Protein AF-A0A519S9L7-F1 (afdb_monomer)

Solvent-accessible surface area (backbone atoms only — not comparable to full-atom values): 10226 Å² total; per-residue (Å²): 130,81,50,72,70,43,52,50,37,50,50,49,29,56,53,46,70,44,68,79,56,62,78,41,88,63,40,58,58,51,52,50,51,54,37,59,76,38,66,80,49,86,50,64,72,46,31,40,31,34,38,41,27,48,20,29,47,26,59,33,42,73,52,47,61,70,48,55,70,69,57,50,52,48,54,52,44,53,16,44,55,26,41,70,41,94,45,69,67,35,17,55,24,9,48,46,16,41,52,26,40,64,72,30,37,51,71,66,60,54,50,51,56,56,70,43,92,43,81,65,38,52,53,42,54,53,42,51,48,49,69,66,45,54,62,65,79,75,49,99,62,89,75,85,68,67,78,66,62,63,52,56,50,48,46,50,53,41,51,60,71,35,91,64,84,79,98,67,67,70,73,71,53,60,61,64,59,62,73,71,78,113

pLDDT: mean 73.27, std 23.97, range [27.45, 98.31]

Nearest PDB structures (foldseek):
  8whi-assembly1_A  TM=5.387E-01  e=1.612E-02  Homo sapiens
  8whj-assembly1_A  TM=5.484E-01  e=4.459E-02  Homo sapiens
  3woz-assembly4_D  TM=5.372E-01  e=2.101E-01  Mus musculus
  6nmj-assembly1_A  TM=3.855E-01  e=2.430E-01  Rattus norvegicus
  2w3c-assembly1_A  TM=5.330E-01  e=1.390E+00  Homo sapiens

Structure (mmCIF, N/CA/C/O backbone):
data_AF-A0A519S9L7-F1
#
_entry.id   AF-A0A519S9L7-F1
#
loop_
_atom_site.group_PDB
_atom_site.id
_atom_site.type_symbol
_atom_site.label_atom_id
_atom_site.label_alt_id
_atom_site.label_comp_id
_atom_site.label_asym_id
_atom_site.label_entity_id
_atom_site.label_seq_id
_atom_site.pdbx_PDB_ins_code
_atom_site.Cartn_x
_atom_site.Cartn_y
_atom_site.Cartn_z
_atom_site.occupancy
_atom_site.B_iso_or_equiv
_atom_site.auth_seq_id
_atom_site.auth_comp_id
_atom_site.auth_asym_id
_atom_site.auth_atom_id
_atom_site.pdbx_PDB_model_num
ATOM 1 N N . MET A 1 1 ? 26.455 -3.292 -2.247 1.00 51.91 1 MET A N 1
ATOM 2 C CA . MET A 1 1 ? 25.601 -3.388 -3.454 1.00 51.91 1 MET A CA 1
ATOM 3 C C . MET A 1 1 ? 24.195 -3.826 -3.056 1.00 51.91 1 MET A C 1
ATOM 5 O O . MET A 1 1 ? 24.090 -4.603 -2.113 1.00 51.91 1 MET A O 1
ATOM 9 N N . PRO A 1 2 ? 23.125 -3.319 -3.696 1.00 67.88 2 PRO A N 1
ATOM 10 C CA . PRO A 1 2 ? 21.775 -3.832 -3.468 1.00 67.88 2 PRO A CA 1
ATOM 11 C C . PRO A 1 2 ? 21.694 -5.302 -3.891 1.00 67.88 2 PRO A C 1
ATOM 13 O O . PRO A 1 2 ? 22.279 -5.690 -4.901 1.00 67.88 2 PRO A O 1
ATOM 16 N N . THR A 1 3 ? 20.980 -6.120 -3.116 1.00 90.38 3 THR A N 1
ATOM 17 C CA . THR A 1 3 ? 20.720 -7.512 -3.504 1.00 90.38 3 THR A CA 1
ATOM 18 C C . THR A 1 3 ? 19.848 -7.552 -4.758 1.00 90.38 3 THR A C 1
ATOM 20 O O . THR A 1 3 ? 19.105 -6.606 -5.032 1.00 90.38 3 THR A O 1
ATOM 23 N N . PHE A 1 4 ? 19.884 -8.662 -5.496 1.00 93.25 4 PHE A N 1
ATOM 24 C CA . PHE A 1 4 ? 19.016 -8.872 -6.658 1.00 93.25 4 PHE A CA 1
ATOM 25 C C . PHE A 1 4 ? 17.540 -8.587 -6.331 1.00 93.25 4 PHE A C 1
ATOM 27 O O . PHE A 1 4 ? 16.901 -7.770 -6.990 1.00 93.25 4 PHE A O 1
ATOM 34 N N . LYS A 1 5 ? 17.048 -9.137 -5.212 1.00 93.75 5 LYS A N 1
ATOM 35 C CA . LYS A 1 5 ? 15.703 -8.888 -4.669 1.00 93.75 5 LYS A CA 1
ATOM 36 C C . LYS A 1 5 ? 15.394 -7.399 -4.478 1.00 93.75 5 LYS A C 1
ATOM 38 O O . LYS A 1 5 ? 14.334 -6.918 -4.865 1.00 93.75 5 LYS A O 1
ATOM 43 N N . GLN A 1 6 ? 16.327 -6.643 -3.905 1.00 95.62 6 GLN A N 1
ATOM 44 C CA . GLN A 1 6 ? 16.156 -5.205 -3.712 1.00 95.62 6 GLN A CA 1
ATOM 45 C C . GLN A 1 6 ? 16.127 -4.438 -5.038 1.00 95.62 6 GLN A C 1
ATOM 47 O O . GLN A 1 6 ? 15.359 -3.490 -5.180 1.00 95.62 6 GLN A O 1
ATOM 52 N N . SER A 1 7 ? 16.952 -4.823 -6.008 1.00 96.25 7 SER A N 1
ATOM 53 C CA . SER A 1 7 ? 16.927 -4.219 -7.342 1.00 96.25 7 SER A CA 1
ATOM 54 C C . SER A 1 7 ? 15.606 -4.500 -8.062 1.00 96.25 7 SER A C 1
ATOM 56 O O . SER A 1 7 ? 15.050 -3.582 -8.660 1.00 96.25 7 SER A O 1
ATOM 58 N N . LEU A 1 8 ? 15.056 -5.712 -7.922 1.00 96.38 8 LEU A N 1
ATOM 59 C CA . LEU A 1 8 ? 13.747 -6.073 -8.472 1.00 96.38 8 LEU A CA 1
ATOM 60 C C . LEU A 1 8 ? 12.608 -5.260 -7.856 1.00 96.38 8 LEU A C 1
ATOM 62 O O . LEU A 1 8 ? 11.832 -4.675 -8.599 1.00 96.38 8 LEU A O 1
ATOM 66 N N . LEU A 1 9 ? 12.540 -5.128 -6.526 1.00 97.44 9 LEU A N 1
ATOM 67 C CA . LEU A 1 9 ? 11.515 -4.290 -5.884 1.00 97.44 9 LEU A CA 1
ATOM 68 C C . LEU A 1 9 ? 11.626 -2.819 -6.307 1.00 97.44 9 LEU A C 1
ATOM 70 O O . LEU A 1 9 ? 10.622 -2.137 -6.493 1.00 97.44 9 LEU A O 1
ATOM 74 N N . ARG A 1 10 ? 12.851 -2.317 -6.508 1.00 96.06 10 ARG A N 1
ATOM 75 C CA . ARG A 1 10 ? 13.054 -0.960 -7.032 1.00 96.06 10 ARG A CA 1
ATOM 76 C C . ARG A 1 10 ? 12.568 -0.827 -8.476 1.00 96.06 10 ARG A C 1
ATOM 78 O O . ARG A 1 10 ? 12.015 0.210 -8.824 1.00 96.06 10 ARG A O 1
ATOM 85 N N . LEU A 1 11 ? 12.809 -1.825 -9.321 1.00 96.56 11 LEU A N 1
ATOM 86 C CA . LEU A 1 11 ? 12.284 -1.831 -10.684 1.00 96.56 11 LEU A CA 1
ATOM 87 C C . LEU A 1 11 ? 10.754 -1.886 -10.660 1.00 96.56 11 LEU A C 1
ATOM 89 O O . LEU A 1 11 ? 10.115 -1.059 -11.298 1.00 96.56 11 LEU A O 1
ATOM 93 N N . LEU A 1 12 ? 10.182 -2.775 -9.851 1.00 96.25 12 LEU A N 1
ATOM 94 C CA . LEU A 1 12 ? 8.742 -2.945 -9.704 1.00 96.25 12 LEU A CA 1
ATOM 95 C C . LEU A 1 12 ? 8.049 -1.651 -9.283 1.00 96.25 12 LEU A C 1
ATOM 97 O O . LEU A 1 12 ? 7.069 -1.252 -9.899 1.00 96.25 12 LEU A O 1
ATOM 101 N N . GLY A 1 13 ? 8.600 -0.943 -8.295 1.00 94.56 13 GLY A N 1
ATOM 102 C CA . GLY A 1 13 ? 8.025 0.324 -7.854 1.00 94.56 13 GLY A CA 1
ATOM 103 C C . GLY A 1 13 ? 8.044 1.386 -8.955 1.00 94.56 13 GLY A C 1
ATOM 104 O O . GLY A 1 13 ? 7.111 2.174 -9.037 1.00 94.56 13 GLY A O 1
ATOM 105 N N . LYS A 1 14 ? 9.039 1.375 -9.856 1.00 95.19 14 LYS A N 1
ATOM 106 C CA . LYS A 1 14 ? 9.008 2.221 -11.062 1.00 95.19 14 LYS A CA 1
ATOM 107 C C . LYS A 1 14 ? 7.943 1.758 -12.050 1.00 95.19 14 LYS A C 1
ATOM 109 O O . LYS A 1 14 ? 7.248 2.593 -12.601 1.00 95.19 14 LYS A O 1
ATOM 114 N N . ILE A 1 15 ? 7.804 0.453 -12.275 1.00 94.38 15 ILE A N 1
ATOM 115 C CA . ILE A 1 15 ? 6.772 -0.096 -13.169 1.00 94.38 15 ILE A CA 1
ATOM 116 C C . ILE A 1 15 ? 5.373 0.328 -12.689 1.00 94.38 15 ILE A C 1
ATOM 118 O O . ILE A 1 15 ? 4.556 0.748 -13.499 1.00 94.38 15 ILE A O 1
ATOM 122 N N . CYS A 1 16 ? 5.134 0.347 -11.374 1.00 91.81 16 CYS A N 1
ATOM 123 C CA . CYS A 1 16 ? 3.853 0.751 -10.784 1.00 91.81 16 CYS A CA 1
ATOM 124 C C . CYS A 1 16 ? 3.434 2.199 -11.098 1.00 91.81 16 CYS A C 1
ATOM 126 O O . CYS A 1 16 ? 2.258 2.516 -10.945 1.00 91.81 16 CYS A O 1
ATOM 128 N N . THR A 1 17 ? 4.347 3.080 -11.530 1.00 89.12 17 THR A N 1
ATOM 129 C CA . THR A 1 17 ? 4.002 4.468 -11.898 1.00 89.12 17 THR A CA 1
ATOM 130 C C . THR A 1 17 ? 3.495 4.605 -13.333 1.00 89.12 17 THR A C 1
ATOM 132 O O . THR A 1 17 ? 3.064 5.682 -13.736 1.00 89.12 17 THR A O 1
ATOM 135 N N . PHE A 1 18 ? 3.584 3.543 -14.130 1.00 90.81 18 PHE A N 1
ATOM 136 C CA . PHE A 1 18 ? 3.193 3.537 -15.531 1.00 90.81 18 PHE A CA 1
ATOM 137 C C . PHE A 1 18 ? 1.792 2.942 -15.682 1.00 90.81 18 PHE A C 1
ATOM 139 O O . PHE A 1 18 ? 1.590 1.748 -15.463 1.00 90.81 18 PHE A O 1
ATOM 146 N N . LYS A 1 19 ? 0.825 3.779 -16.069 1.00 87.06 19 LYS A N 1
ATOM 147 C CA . LYS A 1 19 ? -0.590 3.387 -16.153 1.00 87.06 19 LYS A CA 1
ATOM 148 C C . LYS A 1 19 ? -0.838 2.232 -17.123 1.00 87.06 19 LYS A C 1
ATOM 150 O O . LYS A 1 19 ? -1.620 1.357 -16.790 1.00 87.06 19 LYS A O 1
ATOM 155 N N . GLN A 1 20 ? -0.101 2.161 -18.233 1.00 90.12 20 GLN A N 1
ATOM 156 C CA . GLN A 1 20 ? -0.305 1.141 -19.269 1.00 90.12 20 GLN A CA 1
ATOM 157 C C . GLN A 1 20 ? -0.160 -0.312 -18.784 1.00 90.12 20 GLN A C 1
ATOM 159 O O . GLN A 1 20 ? -0.619 -1.231 -19.451 1.00 90.12 20 GLN A O 1
ATOM 164 N N . PHE A 1 21 ? 0.497 -0.556 -17.643 1.00 89.88 21 PHE A N 1
ATOM 165 C CA . PHE A 1 21 ? 0.581 -1.914 -17.101 1.00 89.88 21 PHE A CA 1
ATOM 166 C C . PHE A 1 21 ? -0.697 -2.350 -16.384 1.00 89.88 21 PHE A C 1
ATOM 168 O O . PHE A 1 21 ? -0.919 -3.547 -16.245 1.00 89.88 21 PHE A O 1
ATOM 175 N N . TYR A 1 22 ? -1.535 -1.410 -15.947 1.00 88.44 22 TYR A N 1
ATOM 176 C CA . TYR A 1 22 ? -2.776 -1.709 -15.234 1.00 88.44 22 TYR A CA 1
ATOM 177 C C . TYR A 1 22 ? -3.906 -2.153 -16.168 1.00 88.44 22 TYR A C 1
ATOM 179 O O . TYR A 1 22 ? -4.797 -2.867 -15.719 1.00 88.44 22 TYR A O 1
ATOM 187 N N . ASP A 1 23 ? -3.791 -1.867 -17.468 1.00 87.06 23 ASP A N 1
ATOM 188 C CA . ASP A 1 23 ? -4.670 -2.419 -18.507 1.00 87.06 23 ASP A CA 1
ATOM 189 C C . ASP A 1 23 ? -4.523 -3.951 -18.627 1.00 87.06 23 ASP A C 1
ATOM 191 O O . ASP A 1 23 ? -5.408 -4.652 -19.127 1.00 87.06 23 ASP A O 1
ATOM 195 N N . HIS A 1 24 ? -3.393 -4.508 -18.173 1.00 89.12 24 HIS A N 1
ATOM 196 C CA . HIS A 1 24 ? -3.172 -5.948 -18.171 1.00 89.12 24 HIS A CA 1
ATOM 197 C C . HIS A 1 24 ? -3.888 -6.624 -16.998 1.00 89.12 24 HIS A C 1
ATOM 199 O O . HIS A 1 24 ? -3.586 -6.397 -15.824 1.00 89.12 24 HIS A O 1
ATOM 205 N N . LYS A 1 25 ? -4.788 -7.555 -17.336 1.00 86.75 25 LYS A N 1
ATOM 206 C CA . LYS A 1 25 ? -5.520 -8.375 -16.365 1.00 86.75 25 LYS A CA 1
ATOM 207 C C . LYS A 1 25 ? -4.569 -9.055 -15.372 1.00 86.75 25 LYS A C 1
ATOM 209 O O . LYS A 1 25 ? -3.647 -9.760 -15.773 1.00 86.75 25 LYS A O 1
ATOM 214 N N . GLY A 1 26 ? -4.845 -8.876 -14.081 1.00 88.44 26 GLY A N 1
ATOM 215 C CA . GLY A 1 26 ? -4.098 -9.495 -12.983 1.00 88.44 26 GLY A CA 1
ATOM 216 C C . GLY A 1 26 ? -2.781 -8.798 -12.631 1.00 88.44 26 GLY A C 1
ATOM 217 O O . GLY A 1 26 ? -2.106 -9.232 -11.698 1.00 88.44 26 GLY A O 1
ATOM 218 N N . PHE A 1 27 ? -2.400 -7.713 -13.319 1.00 93.38 27 PHE A N 1
ATOM 219 C CA . PHE A 1 27 ? -1.176 -6.980 -12.991 1.00 93.38 27 PHE A CA 1
ATOM 220 C C . PHE A 1 27 ? -1.227 -6.407 -11.569 1.00 93.38 27 PHE A C 1
ATOM 222 O O . PHE A 1 27 ? -0.343 -6.693 -10.766 1.00 93.38 27 PHE A O 1
ATOM 229 N N . SER A 1 28 ? -2.278 -5.655 -11.231 1.00 93.75 28 SER A N 1
ATOM 230 C CA . SER A 1 28 ? -2.447 -5.030 -9.911 1.00 93.75 28 S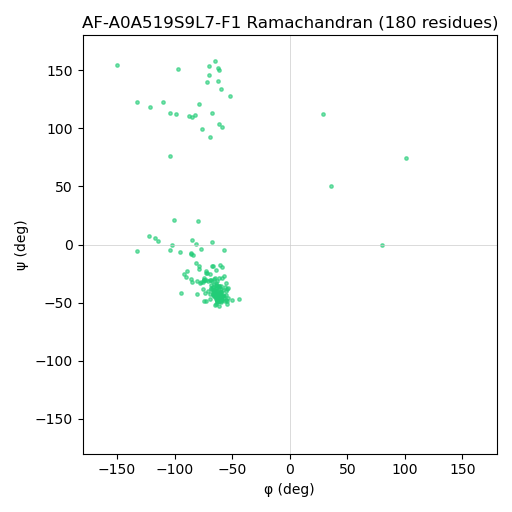ER A CA 1
ATOM 231 C C . SER A 1 28 ? -2.486 -6.060 -8.773 1.00 93.75 28 SER A C 1
ATOM 233 O O . SER A 1 28 ? -1.835 -5.864 -7.746 1.00 93.75 28 SER A O 1
ATOM 235 N N . GLU A 1 29 ? -3.168 -7.188 -8.986 1.00 94.75 29 GLU A N 1
ATOM 236 C CA . GLU A 1 29 ? -3.212 -8.326 -8.057 1.00 94.75 29 GLU A CA 1
ATOM 237 C C . GLU A 1 29 ? -1.821 -8.951 -7.874 1.00 94.75 29 GLU A C 1
ATOM 239 O O . GLU A 1 29 ? -1.387 -9.166 -6.746 1.00 94.75 29 GLU A O 1
ATOM 244 N N . THR A 1 30 ? -1.059 -9.126 -8.958 1.00 96.06 30 THR A N 1
ATOM 245 C CA . THR A 1 30 ? 0.323 -9.633 -8.894 1.00 96.06 30 THR A CA 1
ATOM 246 C C . THR A 1 30 ? 1.234 -8.690 -8.099 1.00 96.06 30 THR A C 1
ATOM 248 O O . THR A 1 30 ? 2.061 -9.136 -7.301 1.00 96.06 30 THR A O 1
ATOM 251 N N . ILE A 1 31 ? 1.098 -7.368 -8.276 1.00 96.56 31 ILE A N 1
ATOM 252 C CA . ILE A 1 31 ? 1.850 -6.394 -7.468 1.00 96.56 31 ILE A CA 1
ATOM 253 C C . ILE A 1 31 ? 1.477 -6.528 -5.992 1.00 96.56 31 ILE A C 1
ATOM 255 O O . ILE A 1 31 ? 2.370 -6.567 -5.143 1.00 96.56 31 ILE A O 1
ATOM 259 N N . PHE A 1 32 ? 0.184 -6.619 -5.685 1.00 96.88 32 PHE A N 1
ATOM 260 C CA . PHE A 1 32 ? -0.305 -6.806 -4.323 1.00 96.88 32 PHE A CA 1
ATOM 261 C C . PHE A 1 32 ? 0.247 -8.087 -3.675 1.00 96.88 32 PHE A C 1
ATOM 263 O O . PHE A 1 32 ? 0.726 -8.042 -2.538 1.00 96.88 32 PHE A O 1
ATOM 270 N N . GLU A 1 33 ? 0.266 -9.208 -4.397 1.00 97.12 33 GLU A N 1
ATOM 271 C CA . GLU A 1 33 ? 0.852 -10.468 -3.927 1.00 97.12 33 GLU A CA 1
ATOM 272 C C . GLU A 1 33 ? 2.339 -10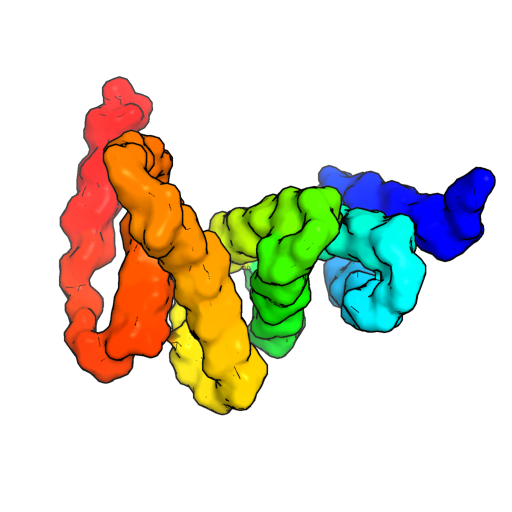.309 -3.596 1.00 97.12 33 GLU A C 1
ATOM 274 O O . GLU A 1 33 ? 2.788 -10.690 -2.512 1.00 97.12 33 GLU A O 1
ATOM 279 N N . ILE A 1 34 ? 3.111 -9.676 -4.488 1.00 97.56 34 ILE A N 1
ATOM 280 C CA . ILE A 1 34 ? 4.533 -9.398 -4.250 1.00 97.56 34 ILE A CA 1
ATOM 281 C C . ILE A 1 34 ? 4.711 -8.506 -3.017 1.00 97.56 34 ILE A C 1
ATOM 283 O O . ILE A 1 34 ? 5.588 -8.781 -2.193 1.00 97.56 34 ILE A O 1
ATOM 287 N N . VAL A 1 35 ? 3.897 -7.459 -2.863 1.00 97.75 35 VAL A N 1
ATOM 288 C CA . VAL A 1 35 ? 3.949 -6.573 -1.692 1.00 97.75 35 VAL A CA 1
ATOM 289 C C . VAL A 1 35 ? 3.691 -7.357 -0.407 1.00 97.75 35 VAL A C 1
ATOM 291 O O . VAL A 1 35 ? 4.453 -7.228 0.556 1.00 97.75 35 VAL A O 1
ATOM 294 N N . THR A 1 36 ? 2.678 -8.218 -0.414 1.00 97.44 36 THR A N 1
ATOM 295 C CA . THR A 1 36 ? 2.274 -9.035 0.734 1.00 97.44 36 THR A CA 1
ATOM 296 C C . THR A 1 36 ? 3.361 -10.037 1.123 1.00 97.44 36 THR A C 1
ATOM 298 O O . THR A 1 36 ? 3.744 -10.117 2.292 1.00 97.44 36 THR A O 1
ATOM 301 N N . LEU A 1 37 ? 3.954 -10.733 0.148 1.00 96.69 37 LEU A N 1
ATOM 302 C CA . LEU A 1 37 ? 5.053 -11.684 0.373 1.00 96.69 37 LEU A CA 1
ATOM 303 C C . LEU A 1 37 ? 6.276 -11.041 1.041 1.00 96.69 37 LEU A C 1
ATOM 305 O O . LEU A 1 37 ? 7.033 -11.707 1.746 1.00 96.69 37 LEU A O 1
ATOM 309 N N . ASN A 1 38 ? 6.490 -9.745 0.814 1.00 96.75 38 ASN A N 1
ATOM 310 C CA . ASN A 1 38 ? 7.647 -9.009 1.314 1.00 96.75 38 ASN A CA 1
ATOM 311 C C . ASN A 1 38 ? 7.341 -8.133 2.535 1.00 96.75 38 ASN A C 1
ATOM 313 O O . ASN A 1 38 ? 8.247 -7.480 3.058 1.00 96.75 38 ASN A O 1
ATOM 317 N N . TYR A 1 39 ? 6.094 -8.116 3.005 1.00 95.94 39 TYR A N 1
ATOM 318 C CA . TYR A 1 39 ? 5.643 -7.225 4.069 1.00 95.94 39 TYR A CA 1
ATOM 319 C C . TYR A 1 39 ? 6.345 -7.478 5.415 1.00 95.94 39 TYR A C 1
ATOM 321 O O . TYR A 1 39 ? 6.690 -6.526 6.112 1.00 95.94 39 TYR A O 1
ATOM 329 N N . ASN A 1 40 ? 6.641 -8.744 5.730 1.00 92.00 40 ASN A N 1
ATOM 330 C CA . ASN A 1 40 ? 7.303 -9.177 6.971 1.00 92.00 40 ASN A CA 1
ATOM 331 C C . ASN A 1 40 ? 8.810 -9.460 6.801 1.00 92.00 40 ASN A C 1
ATOM 333 O O . ASN A 1 40 ? 9.416 -10.196 7.583 1.00 92.00 40 ASN A O 1
ATOM 337 N N . GLU A 1 41 ? 9.436 -8.912 5.759 1.00 93.50 41 GLU A N 1
ATOM 338 C CA . GLU A 1 41 ? 10.870 -9.076 5.527 1.00 93.50 41 GLU A CA 1
ATOM 339 C C . GLU A 1 41 ? 11.710 -8.531 6.686 1.00 93.50 41 GLU A C 1
ATOM 341 O O . GLU A 1 41 ? 11.540 -7.402 7.127 1.00 93.50 41 GLU A O 1
ATOM 346 N N . LYS A 1 42 ? 12.707 -9.297 7.143 1.00 92.06 42 LYS A N 1
ATOM 347 C CA . LYS A 1 42 ? 13.610 -8.841 8.218 1.00 92.06 42 LYS A CA 1
ATOM 348 C C . LYS A 1 42 ? 14.579 -7.754 7.750 1.00 92.06 42 LYS A C 1
ATOM 350 O O . LYS A 1 42 ? 15.112 -6.992 8.553 1.00 92.06 42 LYS A O 1
ATOM 355 N N . ASN A 1 43 ? 14.860 -7.698 6.448 1.00 95.19 43 ASN A N 1
ATOM 356 C CA . ASN A 1 43 ? 15.811 -6.744 5.899 1.00 95.19 43 ASN A CA 1
ATOM 357 C C . ASN A 1 43 ? 15.153 -5.374 5.679 1.00 95.19 43 ASN A C 1
ATOM 359 O O . ASN A 1 43 ? 14.368 -5.192 4.750 1.00 95.19 43 ASN A O 1
ATOM 363 N N . THR A 1 44 ? 15.561 -4.374 6.462 1.00 94.75 44 THR A N 1
ATOM 364 C CA . THR A 1 44 ? 15.031 -3.001 6.385 1.00 94.75 44 THR A CA 1
ATOM 365 C C . THR A 1 44 ? 15.112 -2.390 4.983 1.00 94.75 44 THR A C 1
ATOM 367 O O . THR A 1 44 ? 14.191 -1.707 4.549 1.00 94.75 44 THR A O 1
ATOM 370 N N . ASN A 1 45 ? 16.188 -2.641 4.231 1.00 95.88 45 ASN A N 1
ATOM 371 C CA . ASN A 1 45 ? 16.340 -2.098 2.876 1.00 95.88 45 ASN A CA 1
ATOM 372 C C . ASN A 1 45 ? 15.423 -2.777 1.852 1.00 95.88 45 ASN A C 1
ATOM 374 O O . ASN A 1 45 ? 15.147 -2.175 0.811 1.00 95.88 45 ASN A O 1
ATOM 378 N N . THR A 1 46 ? 15.000 -4.014 2.107 1.00 96.88 46 THR A N 1
ATOM 379 C CA . THR A 1 46 ? 13.950 -4.700 1.347 1.00 96.88 46 THR A CA 1
ATOM 380 C C . THR A 1 46 ? 12.591 -4.118 1.718 1.00 96.88 46 THR A C 1
ATOM 382 O O . THR A 1 46 ? 11.878 -3.681 0.819 1.00 96.88 46 THR A O 1
ATOM 385 N N . LEU A 1 47 ? 12.289 -3.984 3.017 1.00 96.81 47 LEU A N 1
ATOM 386 C CA . LEU A 1 47 ? 11.048 -3.367 3.501 1.00 96.81 47 LEU A CA 1
ATOM 387 C C . LEU A 1 47 ? 10.842 -1.950 2.957 1.00 96.81 47 LEU A C 1
ATOM 389 O O . LEU A 1 47 ? 9.750 -1.630 2.512 1.00 96.81 47 LEU A O 1
ATOM 393 N N . ILE A 1 48 ? 11.886 -1.111 2.929 1.00 97.06 48 ILE A N 1
ATOM 394 C CA . ILE A 1 48 ? 11.798 0.263 2.398 1.00 97.06 48 ILE A CA 1
ATOM 395 C C . ILE A 1 48 ? 11.382 0.269 0.929 1.00 97.06 48 ILE A C 1
ATOM 397 O O . ILE A 1 48 ? 10.636 1.141 0.491 1.00 97.06 48 ILE A O 1
ATOM 401 N N . LYS A 1 49 ? 11.880 -0.689 0.147 1.00 97.88 49 LYS A N 1
ATOM 402 C CA . LYS A 1 49 ? 11.513 -0.796 -1.266 1.00 97.88 49 LYS A CA 1
ATOM 403 C C . LYS A 1 49 ? 10.114 -1.377 -1.413 1.00 97.88 49 LYS A C 1
ATOM 405 O O . LYS A 1 49 ? 9.370 -0.890 -2.249 1.00 97.88 49 LYS A O 1
ATOM 410 N N . ASN A 1 50 ? 9.747 -2.341 -0.574 1.00 98.31 50 ASN A N 1
ATOM 411 C CA . ASN A 1 50 ? 8.405 -2.905 -0.548 1.00 98.31 50 ASN A CA 1
ATOM 412 C C . ASN A 1 50 ? 7.336 -1.856 -0.209 1.00 98.31 50 ASN A C 1
ATOM 414 O O . ASN A 1 50 ? 6.358 -1.721 -0.933 1.00 98.31 50 ASN A O 1
ATOM 418 N N . SER A 1 51 ? 7.557 -1.050 0.833 1.00 97.88 51 SER A N 1
ATOM 419 C CA . SER A 1 51 ? 6.634 0.025 1.214 1.00 97.88 51 SER A CA 1
ATOM 420 C C . SER A 1 51 ? 6.534 1.115 0.148 1.00 97.88 51 SER A C 1
ATOM 422 O O . SER A 1 51 ? 5.488 1.736 -0.009 1.00 97.88 51 SER A O 1
ATOM 424 N N . TRP A 1 52 ? 7.601 1.331 -0.625 1.00 97.88 52 TRP A N 1
ATOM 425 C CA . TRP A 1 52 ? 7.558 2.226 -1.777 1.00 97.88 52 TRP A CA 1
ATOM 426 C C . TRP A 1 52 ? 6.736 1.650 -2.940 1.00 97.88 52 TRP A C 1
ATOM 428 O O . TRP A 1 52 ? 5.974 2.387 -3.560 1.00 97.88 52 TRP A O 1
ATOM 438 N N . VAL A 1 53 ? 6.844 0.343 -3.212 1.00 98.31 53 VAL A N 1
ATOM 439 C CA . VAL A 1 53 ? 5.977 -0.348 -4.186 1.00 98.31 53 VAL A CA 1
ATOM 440 C C . VAL A 1 53 ? 4.513 -0.230 -3.761 1.00 98.31 53 VAL A C 1
ATOM 442 O O . VAL A 1 53 ? 3.696 0.170 -4.581 1.00 98.31 53 VAL A O 1
ATOM 445 N N . LEU A 1 54 ? 4.200 -0.485 -2.484 1.00 98.06 54 LEU A N 1
ATOM 446 C CA . LEU A 1 54 ? 2.854 -0.310 -1.928 1.00 98.06 54 LEU A CA 1
ATOM 447 C C . LEU A 1 54 ? 2.324 1.111 -2.164 1.00 98.06 54 LEU A C 1
ATOM 449 O O . LEU A 1 54 ? 1.218 1.275 -2.663 1.00 98.06 54 LEU A O 1
ATOM 453 N N . ALA A 1 55 ? 3.121 2.139 -1.857 1.00 94.12 55 ALA A N 1
ATOM 454 C CA . ALA A 1 55 ? 2.709 3.524 -2.068 1.00 94.12 55 ALA A CA 1
ATOM 455 C C . ALA A 1 55 ? 2.388 3.823 -3.539 1.00 94.12 55 ALA A C 1
ATOM 457 O O . ALA A 1 55 ? 1.404 4.501 -3.824 1.00 94.12 55 ALA A O 1
ATOM 458 N N . ASN A 1 56 ? 3.185 3.296 -4.471 1.00 96.00 56 ASN A N 1
ATOM 459 C CA . ASN A 1 56 ? 2.954 3.493 -5.901 1.00 96.00 56 ASN A CA 1
ATOM 460 C C . ASN A 1 56 ? 1.779 2.661 -6.435 1.00 96.00 56 ASN A C 1
ATOM 462 O O . ASN A 1 56 ? 1.132 3.099 -7.380 1.00 96.00 56 ASN A O 1
ATOM 466 N N . LEU A 1 57 ? 1.490 1.502 -5.837 1.00 95.88 57 LEU A N 1
ATOM 467 C CA . LEU A 1 57 ? 0.274 0.744 -6.124 1.00 95.88 57 LEU A CA 1
ATOM 468 C C . LEU A 1 57 ? -0.961 1.549 -5.701 1.00 95.88 57 LEU A C 1
ATOM 470 O O . LEU A 1 57 ? -1.839 1.786 -6.523 1.00 95.88 57 LEU A O 1
ATOM 474 N N . CYS A 1 58 ? -0.980 2.054 -4.461 1.00 93.38 58 CYS A N 1
ATOM 475 C CA . CYS A 1 58 ? -2.081 2.878 -3.956 1.00 93.38 58 CYS A CA 1
ATOM 476 C C . CYS A 1 58 ? -2.262 4.179 -4.753 1.00 93.38 58 CYS A C 1
ATOM 478 O O . CYS A 1 58 ? -3.370 4.705 -4.825 1.00 93.38 58 CYS A O 1
ATOM 480 N N . ALA A 1 59 ? -1.190 4.716 -5.348 1.00 90.00 59 ALA A N 1
ATOM 481 C CA . ALA A 1 59 ? -1.237 5.920 -6.180 1.00 90.00 59 ALA A CA 1
ATOM 482 C C . ALA A 1 59 ? -2.023 5.727 -7.488 1.00 90.00 59 ALA A C 1
ATOM 484 O O . ALA A 1 59 ? -2.437 6.717 -8.097 1.00 90.00 59 ALA A O 1
ATOM 485 N N . ASN A 1 60 ? -2.241 4.484 -7.926 1.00 90.44 60 ASN A N 1
ATOM 486 C CA . ASN A 1 60 ? -3.047 4.199 -9.101 1.00 90.44 60 ASN A CA 1
ATOM 487 C C . ASN A 1 60 ? -4.530 4.060 -8.720 1.00 90.44 60 ASN A C 1
ATOM 489 O O . ASN A 1 60 ? -4.938 3.086 -8.092 1.00 90.44 60 ASN A O 1
ATOM 493 N N . ARG A 1 61 ? -5.336 5.040 -9.140 1.00 84.50 61 ARG A N 1
ATOM 494 C CA . ARG A 1 61 ? -6.775 5.087 -8.858 1.00 84.50 61 ARG A CA 1
ATOM 495 C C . ARG A 1 61 ? -7.545 3.890 -9.408 1.00 84.50 61 ARG A C 1
ATOM 497 O O . ARG A 1 61 ? -8.312 3.280 -8.678 1.00 84.50 61 ARG A O 1
ATOM 504 N N . GLU A 1 62 ? -7.287 3.532 -10.660 1.00 83.75 62 GLU A N 1
ATOM 505 C CA . GLU A 1 62 ? -7.964 2.422 -11.331 1.00 83.75 62 GLU A CA 1
ATOM 506 C C . GLU A 1 62 ? -7.656 1.079 -10.660 1.00 83.75 62 GLU A C 1
ATOM 508 O O . GLU A 1 62 ? -8.519 0.211 -10.580 1.00 83.75 62 GLU A O 1
ATOM 513 N N . ALA A 1 63 ? -6.449 0.913 -10.114 1.00 84.88 63 ALA A N 1
ATOM 514 C CA . ALA A 1 63 ? -6.123 -0.262 -9.315 1.00 84.88 63 ALA A CA 1
ATOM 515 C C . ALA A 1 63 ? -6.962 -0.321 -8.029 1.00 84.88 63 ALA A C 1
ATOM 517 O O . ALA A 1 63 ? -7.598 -1.338 -7.768 1.00 84.88 63 ALA A O 1
ATOM 518 N N . CYS A 1 64 ? -6.980 0.767 -7.252 1.00 83.38 64 CYS A N 1
ATOM 519 C CA . CYS A 1 64 ? -7.693 0.845 -5.974 1.00 83.38 64 CYS A CA 1
ATOM 520 C C . CYS A 1 64 ? -9.207 0.634 -6.117 1.00 83.38 64 CYS A C 1
ATOM 522 O O . CYS A 1 64 ? -9.785 -0.146 -5.362 1.00 83.38 64 CYS A O 1
ATOM 524 N N . GLU A 1 65 ? -9.835 1.278 -7.105 1.00 82.75 65 GLU A N 1
ATOM 525 C CA . GLU A 1 65 ? -11.285 1.191 -7.333 1.00 82.75 65 GLU A CA 1
ATOM 526 C C . GLU A 1 65 ? -11.740 -0.217 -7.745 1.00 82.75 65 GLU A C 1
ATOM 528 O O . GLU A 1 65 ? -12.859 -0.615 -7.432 1.00 82.75 65 GLU A O 1
ATOM 533 N N . ASN A 1 66 ? -10.877 -0.984 -8.418 1.00 85.75 66 ASN A N 1
ATOM 534 C CA . ASN A 1 66 ? -11.213 -2.313 -8.934 1.00 85.75 66 ASN A CA 1
ATOM 535 C C . ASN A 1 66 ? -10.809 -3.466 -8.003 1.00 85.75 66 ASN A C 1
ATOM 537 O O . ASN A 1 66 ? -11.115 -4.627 -8.290 1.00 85.75 66 ASN A O 1
ATOM 541 N N . PHE A 1 67 ? -10.102 -3.188 -6.906 1.00 92.38 67 PHE A N 1
ATOM 542 C CA . PHE A 1 67 ? -9.734 -4.231 -5.959 1.00 92.38 67 PHE A CA 1
ATOM 543 C C . PHE A 1 67 ? -10.940 -4.749 -5.179 1.00 92.38 67 PHE A C 1
ATOM 545 O O . PHE A 1 67 ? -11.845 -4.011 -4.792 1.00 92.38 67 PHE A O 1
ATOM 552 N N . LYS A 1 68 ? -10.906 -6.051 -4.878 1.00 92.69 68 LYS A N 1
ATOM 553 C CA . LYS A 1 68 ? -11.834 -6.652 -3.918 1.00 92.69 68 LYS A CA 1
ATOM 554 C C . LYS A 1 68 ? -11.635 -6.033 -2.535 1.00 92.69 68 LYS A C 1
ATOM 556 O O . LYS A 1 68 ? -10.524 -5.630 -2.176 1.00 92.69 68 LYS A O 1
ATOM 561 N N . LEU A 1 69 ? -12.701 -6.017 -1.740 1.00 89.31 69 LEU A N 1
ATOM 562 C CA . LEU A 1 69 ? -12.713 -5.396 -0.417 1.00 89.31 69 LEU A CA 1
ATOM 563 C C . LEU A 1 69 ? -11.620 -5.960 0.507 1.00 89.31 69 LEU A C 1
ATOM 565 O O . LEU A 1 69 ? -10.993 -5.205 1.245 1.00 89.31 69 LEU A O 1
ATOM 569 N N . GLU A 1 70 ? -11.324 -7.258 0.421 1.00 91.25 70 GLU A N 1
ATOM 570 C CA . GLU A 1 70 ? -10.286 -7.918 1.220 1.00 91.25 70 GLU A CA 1
ATOM 571 C C . GLU A 1 70 ? -8.880 -7.406 0.876 1.00 91.25 70 GLU A C 1
ATOM 573 O O . GLU A 1 70 ? -8.059 -7.180 1.766 1.00 91.25 70 GLU A O 1
ATOM 578 N N . ILE A 1 71 ? -8.605 -7.168 -0.412 1.00 94.56 71 ILE A N 1
ATOM 579 C CA . ILE A 1 71 ? -7.334 -6.581 -0.859 1.00 94.56 71 ILE A CA 1
ATOM 580 C C . ILE A 1 71 ? -7.228 -5.149 -0.336 1.00 94.56 71 ILE A C 1
ATOM 582 O O . ILE A 1 71 ? -6.199 -4.768 0.220 1.00 94.56 71 ILE A O 1
ATOM 586 N N . ASN A 1 72 ? -8.306 -4.371 -0.443 1.00 92.19 72 ASN A N 1
ATOM 587 C CA . ASN A 1 72 ? -8.340 -3.008 0.079 1.00 92.19 72 ASN A CA 1
AT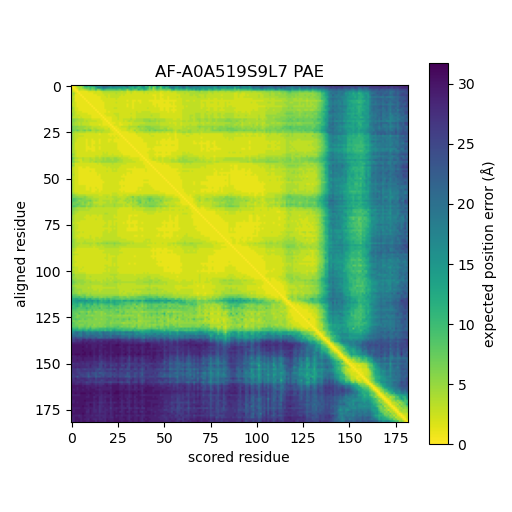OM 588 C C . ASN A 1 72 ? -8.136 -2.962 1.606 1.00 92.19 72 ASN A C 1
ATOM 590 O O . ASN A 1 72 ? -7.395 -2.110 2.101 1.00 92.19 72 ASN A O 1
ATOM 594 N N . GLN A 1 73 ? -8.682 -3.923 2.355 1.00 90.25 73 GLN A N 1
ATOM 595 C CA . GLN A 1 73 ? -8.438 -4.048 3.793 1.00 90.25 73 GLN A CA 1
ATOM 596 C C . GLN A 1 73 ? -6.959 -4.328 4.108 1.00 90.25 73 GLN A C 1
ATOM 598 O O . GLN A 1 73 ? -6.392 -3.744 5.037 1.00 90.25 73 GLN A O 1
ATOM 603 N N . GLU A 1 74 ? -6.311 -5.206 3.339 1.00 94.06 74 GLU A N 1
ATOM 604 C CA . GLU A 1 74 ? -4.885 -5.510 3.488 1.00 94.06 74 GLU A CA 1
ATOM 605 C C . GLU A 1 74 ? -3.991 -4.315 3.139 1.00 94.06 74 GLU A C 1
ATOM 607 O O . GLU A 1 74 ? -3.063 -3.997 3.887 1.00 94.06 74 GLU A O 1
ATOM 612 N N . LEU A 1 75 ? -4.287 -3.608 2.046 1.00 94.56 75 LEU A N 1
ATOM 613 C CA . LEU A 1 75 ? -3.562 -2.401 1.641 1.00 94.56 75 LEU A CA 1
ATOM 614 C C . LEU A 1 75 ? -3.632 -1.315 2.720 1.00 94.56 75 LEU A C 1
ATOM 616 O O . LEU A 1 75 ? -2.602 -0.724 3.068 1.00 94.56 75 LEU A O 1
ATOM 620 N N . LEU A 1 76 ? -4.819 -1.086 3.290 1.00 90.31 76 LEU A N 1
ATOM 621 C CA . LEU A 1 76 ? -5.015 -0.139 4.386 1.00 90.31 76 LEU A CA 1
ATOM 622 C C . LEU A 1 76 ? -4.208 -0.546 5.625 1.00 90.31 76 LEU A C 1
ATOM 624 O O . LEU A 1 76 ? -3.468 0.266 6.184 1.00 90.31 76 LEU A O 1
ATOM 628 N N . PHE A 1 77 ? -4.288 -1.818 6.019 1.00 91.06 77 PHE A N 1
ATOM 629 C CA . PHE A 1 77 ? -3.552 -2.347 7.165 1.00 91.06 77 PHE A CA 1
ATOM 630 C C . PHE A 1 77 ? -2.031 -2.206 7.007 1.00 91.06 77 PHE A C 1
ATOM 632 O O . PHE A 1 77 ? -1.362 -1.692 7.905 1.00 91.06 77 PHE A O 1
ATOM 639 N N . MET A 1 78 ? -1.477 -2.618 5.862 1.00 95.56 78 MET A N 1
ATOM 640 C CA . MET A 1 78 ? -0.040 -2.512 5.595 1.00 95.56 78 MET A CA 1
ATOM 641 C C . MET A 1 78 ? 0.429 -1.053 5.566 1.00 95.56 78 MET A C 1
ATOM 643 O O . MET A 1 78 ? 1.495 -0.735 6.097 1.00 95.56 78 MET A O 1
ATOM 647 N N . SER A 1 79 ? -0.374 -0.156 4.982 1.00 91.81 79 SER A N 1
ATOM 648 C CA . SER A 1 79 ? -0.075 1.280 4.938 1.00 91.81 79 SER A CA 1
ATOM 649 C C . SER A 1 79 ? 0.037 1.862 6.347 1.00 91.81 79 SER A C 1
ATOM 651 O O . SER A 1 79 ? 1.025 2.528 6.661 1.00 91.81 79 SER A O 1
ATOM 653 N N . LEU A 1 80 ? -0.920 1.541 7.224 1.00 88.50 80 LEU A N 1
ATOM 654 C CA . LEU A 1 80 ? -0.932 1.995 8.617 1.00 88.50 80 LEU A CA 1
ATOM 655 C C . LEU A 1 80 ? 0.242 1.457 9.423 1.00 88.50 80 LEU A C 1
ATOM 657 O O . LEU A 1 80 ? 0.917 2.211 10.122 1.00 88.50 80 LEU A O 1
ATOM 661 N N . ALA A 1 81 ? 0.537 0.169 9.298 1.00 90.56 81 ALA A N 1
ATOM 662 C CA . ALA A 1 81 ? 1.670 -0.416 9.994 1.00 90.56 81 ALA A CA 1
ATOM 663 C C . ALA A 1 81 ? 3.004 0.219 9.571 1.00 90.56 81 ALA A C 1
ATOM 665 O O . ALA A 1 81 ? 3.884 0.431 10.408 1.00 90.56 81 ALA A O 1
ATOM 666 N N . TYR A 1 82 ? 3.155 0.584 8.293 1.00 92.00 82 TYR A N 1
ATOM 667 C CA . TYR A 1 82 ? 4.318 1.348 7.853 1.00 92.00 82 TYR A CA 1
ATOM 668 C C . TYR A 1 82 ? 4.331 2.780 8.403 1.00 92.00 82 TYR A C 1
ATOM 670 O O . TYR A 1 82 ? 5.408 3.219 8.809 1.00 92.00 82 TYR A O 1
ATOM 678 N N . CYS A 1 83 ? 3.188 3.477 8.512 1.00 83.56 83 CYS A N 1
ATOM 679 C CA . CYS A 1 83 ? 3.101 4.782 9.194 1.00 83.56 83 CYS A CA 1
ATOM 680 C C . CYS A 1 83 ? 3.619 4.711 10.637 1.00 83.56 83 CYS A C 1
ATOM 682 O O . CYS A 1 83 ? 4.329 5.604 11.093 1.00 83.56 83 CYS A O 1
ATOM 684 N N . LEU A 1 84 ? 3.298 3.628 11.343 1.00 83.69 84 LEU A N 1
ATOM 685 C CA . LEU A 1 84 ? 3.676 3.414 12.742 1.00 83.69 84 LEU A CA 1
ATOM 686 C C . LEU A 1 84 ? 5.109 2.896 12.927 1.00 83.69 84 LEU A C 1
ATOM 688 O O . LEU A 1 84 ? 5.566 2.699 14.054 1.00 83.69 84 LEU A O 1
ATOM 692 N N . SER A 1 85 ? 5.853 2.697 11.838 1.00 88.25 85 SER A N 1
ATOM 693 C CA . SER A 1 85 ? 7.254 2.301 11.921 1.00 88.25 85 SER A CA 1
ATOM 694 C C . SER A 1 85 ? 8.102 3.349 12.651 1.00 88.25 85 SER A C 1
ATOM 696 O O . SER A 1 85 ? 7.873 4.551 12.549 1.00 88.25 85 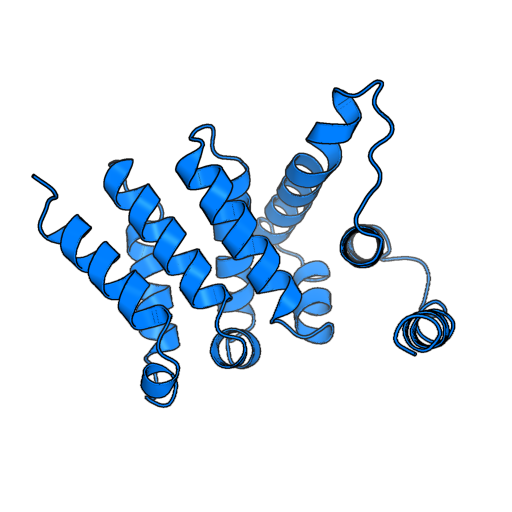SER A O 1
ATOM 698 N N . ASN A 1 86 ? 9.163 2.897 13.323 1.00 87.50 86 ASN A N 1
ATOM 699 C CA . ASN A 1 86 ? 10.208 3.770 13.866 1.00 87.50 86 ASN A CA 1
ATOM 700 C C . ASN A 1 86 ? 11.303 4.126 12.840 1.00 87.50 86 ASN A C 1
ATOM 702 O O . ASN A 1 86 ? 12.308 4.744 13.192 1.00 87.50 86 ASN A O 1
ATOM 706 N N . LYS A 1 87 ? 11.163 3.689 11.581 1.00 87.44 87 LYS A N 1
ATOM 707 C CA . LYS A 1 87 ? 12.117 3.974 10.505 1.00 87.44 87 LYS A CA 1
ATOM 708 C C . LYS A 1 87 ? 11.538 5.038 9.585 1.00 87.44 87 LYS A C 1
ATOM 710 O O . LYS A 1 87 ? 10.629 4.747 8.819 1.00 87.44 87 LYS A O 1
ATOM 715 N N . GLU A 1 88 ? 12.158 6.213 9.567 1.00 86.00 88 GLU A N 1
ATOM 716 C CA . GLU A 1 88 ? 11.716 7.395 8.809 1.00 86.00 88 GLU A CA 1
ATOM 717 C C . GLU A 1 88 ? 11.263 7.092 7.368 1.00 86.00 88 GLU A C 1
ATOM 719 O O . GLU A 1 88 ? 10.191 7.515 6.945 1.00 86.00 88 GLU A O 1
ATOM 724 N N . LYS A 1 89 ? 12.038 6.304 6.609 1.00 88.06 89 LYS A N 1
ATOM 725 C CA . LYS A 1 89 ? 11.685 5.954 5.221 1.00 88.06 89 LYS A CA 1
ATOM 726 C C . LYS A 1 89 ? 10.465 5.036 5.112 1.00 88.06 89 LYS A C 1
ATOM 728 O O . LYS A 1 89 ? 9.708 5.167 4.155 1.00 88.06 89 LYS A O 1
ATOM 733 N N . LEU A 1 90 ? 10.277 4.111 6.057 1.00 89.75 90 LEU A N 1
ATOM 734 C CA . LEU A 1 90 ? 9.073 3.276 6.108 1.00 89.75 90 LEU A CA 1
ATOM 735 C C . LEU A 1 90 ? 7.864 4.126 6.478 1.00 89.75 90 LEU A C 1
ATOM 737 O O . LEU A 1 90 ? 6.872 4.074 5.763 1.00 89.75 90 LEU A O 1
ATOM 741 N N . THR A 1 91 ? 8.005 4.968 7.500 1.00 82.19 91 THR A N 1
ATOM 742 C CA . THR A 1 91 ? 6.992 5.933 7.935 1.00 82.19 91 THR A CA 1
ATOM 743 C C . THR A 1 91 ? 6.545 6.835 6.789 1.00 82.19 91 THR A C 1
ATOM 745 O O . THR A 1 91 ? 5.359 6.912 6.489 1.00 82.19 91 THR A O 1
ATOM 748 N N . SER A 1 92 ? 7.491 7.459 6.081 1.00 82.50 92 SER A N 1
ATOM 749 C CA . SER A 1 92 ? 7.207 8.341 4.944 1.00 82.50 92 SER A CA 1
ATOM 750 C C . SER A 1 92 ? 6.460 7.622 3.815 1.00 82.50 92 SER A C 1
ATOM 752 O O . SER A 1 92 ? 5.480 8.150 3.287 1.00 82.50 92 SER A O 1
ATOM 754 N N . ASN A 1 93 ? 6.878 6.403 3.462 1.00 87.69 93 ASN A N 1
ATOM 755 C CA . ASN A 1 93 ? 6.186 5.608 2.448 1.00 87.69 93 ASN A CA 1
ATOM 756 C C . ASN A 1 93 ? 4.803 5.140 2.920 1.00 87.69 93 ASN A C 1
ATOM 758 O O . ASN A 1 93 ? 3.874 5.147 2.120 1.00 87.69 93 ASN A O 1
ATOM 762 N N . GLY A 1 94 ? 4.654 4.784 4.199 1.00 86.25 94 GLY A N 1
ATOM 763 C CA . GLY A 1 94 ? 3.369 4.443 4.807 1.00 86.25 94 GLY A CA 1
ATOM 764 C C . GLY A 1 94 ? 2.378 5.597 4.704 1.00 86.25 94 GLY A C 1
ATOM 765 O O . GLY A 1 94 ? 1.278 5.407 4.198 1.00 86.25 94 GLY A O 1
ATOM 766 N N . PHE A 1 95 ? 2.799 6.816 5.061 1.00 81.88 95 PHE A N 1
ATOM 767 C CA . PHE A 1 95 ? 1.958 8.011 4.937 1.00 81.88 95 PHE A CA 1
ATOM 768 C C . PHE A 1 95 ? 1.537 8.287 3.493 1.00 81.88 95 PHE A C 1
ATOM 770 O O . PHE A 1 95 ? 0.383 8.634 3.247 1.00 81.88 95 PHE A O 1
ATOM 777 N N . ARG A 1 96 ? 2.447 8.107 2.527 1.00 84.12 96 ARG A N 1
ATOM 778 C CA . ARG A 1 96 ? 2.115 8.227 1.099 1.00 84.12 96 ARG A CA 1
ATOM 779 C C . ARG A 1 96 ? 1.097 7.176 0.671 1.00 84.12 96 ARG A C 1
ATOM 781 O O . ARG A 1 96 ? 0.109 7.528 0.040 1.00 84.12 96 ARG A O 1
ATOM 788 N N . ALA A 1 97 ? 1.326 5.914 1.028 1.00 89.88 97 ALA A N 1
ATOM 789 C CA . ALA A 1 97 ? 0.420 4.819 0.706 1.00 89.88 97 ALA A CA 1
ATOM 790 C C . ALA A 1 97 ? -0.973 5.049 1.300 1.00 89.88 97 ALA A C 1
ATOM 792 O O . ALA A 1 97 ? -1.956 4.936 0.578 1.00 89.88 97 ALA A O 1
ATOM 793 N N . LEU A 1 98 ? -1.047 5.456 2.571 1.00 84.50 98 LEU A N 1
ATOM 794 C CA . LEU A 1 98 ? -2.295 5.769 3.260 1.00 84.50 98 LEU A CA 1
ATOM 795 C C . LEU A 1 98 ? -3.029 6.944 2.602 1.00 84.50 98 LEU A C 1
ATOM 797 O O . LEU A 1 98 ? -4.219 6.843 2.322 1.00 84.50 98 LEU A O 1
ATOM 801 N N . GLY A 1 99 ? -2.323 8.040 2.313 1.00 77.31 99 GLY A N 1
ATOM 802 C CA . GLY A 1 99 ? -2.913 9.208 1.659 1.00 77.31 99 GLY A CA 1
ATOM 803 C C . GLY A 1 99 ? -3.473 8.875 0.277 1.00 77.31 99 GLY A C 1
ATOM 804 O O . GLY A 1 99 ? -4.610 9.234 -0.028 1.00 77.31 99 GLY A O 1
ATOM 805 N N . TYR A 1 100 ? -2.713 8.137 -0.538 1.00 84.44 100 TYR A N 1
ATOM 806 C CA . TYR A 1 100 ? -3.192 7.687 -1.842 1.00 84.44 100 TYR A CA 1
ATOM 807 C C . TYR A 1 100 ? -4.353 6.705 -1.728 1.00 84.44 100 TYR A C 1
ATOM 809 O O . TYR A 1 100 ? -5.330 6.870 -2.444 1.00 84.44 100 TYR A O 1
ATOM 817 N N . PHE A 1 101 ? -4.288 5.742 -0.808 1.00 88.19 101 PHE A N 1
ATOM 818 C CA . PHE A 1 101 ? -5.363 4.782 -0.576 1.00 88.19 101 PHE A CA 1
ATOM 819 C C . PHE A 1 101 ? -6.686 5.488 -0.266 1.00 88.19 101 PHE A C 1
ATOM 821 O O . PHE A 1 101 ? -7.695 5.191 -0.896 1.00 88.19 101 PHE A O 1
ATOM 828 N N . ILE A 1 102 ? -6.669 6.456 0.655 1.00 81.81 102 ILE A N 1
ATOM 829 C CA . ILE A 1 102 ? -7.859 7.231 1.033 1.00 81.81 102 ILE A CA 1
ATOM 830 C C . ILE A 1 102 ? -8.362 8.069 -0.149 1.00 81.81 102 ILE A C 1
ATOM 832 O O . ILE A 1 102 ? -9.559 8.143 -0.376 1.00 81.81 102 ILE A O 1
ATOM 836 N N . THR A 1 103 ? -7.456 8.686 -0.911 1.00 81.06 103 THR A N 1
ATOM 837 C CA . THR A 1 103 ? -7.824 9.566 -2.035 1.00 81.06 103 THR A CA 1
ATOM 838 C C . THR A 1 103 ? -8.402 8.795 -3.225 1.00 81.06 103 THR A C 1
ATOM 840 O O . THR A 1 103 ? -9.214 9.331 -3.973 1.00 81.06 103 THR A O 1
ATOM 843 N N . ASN A 1 104 ? -7.947 7.560 -3.433 1.00 85.62 104 ASN A N 1
ATOM 844 C CA . ASN A 1 104 ? -8.215 6.787 -4.642 1.00 85.62 104 ASN A CA 1
ATOM 845 C C . ASN A 1 104 ? -9.272 5.688 -4.469 1.00 85.62 104 ASN A C 1
ATOM 847 O O . ASN A 1 104 ? -9.599 5.035 -5.453 1.00 85.62 104 ASN A O 1
ATOM 851 N N . ASN A 1 105 ? -9.780 5.459 -3.258 1.00 84.06 105 ASN A N 1
ATOM 852 C CA . ASN A 1 105 ? -10.920 4.573 -3.025 1.00 84.06 105 ASN A CA 1
ATOM 853 C C . ASN A 1 105 ? -12.214 5.384 -2.928 1.00 84.06 105 ASN A C 1
ATOM 855 O O . ASN A 1 105 ? -12.201 6.533 -2.493 1.00 84.06 105 ASN A O 1
ATOM 859 N N . SER A 1 106 ? -13.334 4.774 -3.315 1.00 82.00 106 SER A N 1
ATOM 860 C CA . SER A 1 106 ? -14.648 5.395 -3.159 1.00 82.00 106 SER A CA 1
ATOM 861 C C . SER A 1 106 ? -15.063 5.468 -1.687 1.00 82.00 106 SER A C 1
ATOM 863 O O . SER A 1 106 ? -14.684 4.621 -0.873 1.00 82.00 106 SER A O 1
ATOM 865 N N . ASP A 1 107 ? -15.918 6.438 -1.362 1.00 77.06 107 ASP A N 1
ATOM 866 C CA . ASP A 1 107 ? -16.523 6.559 -0.031 1.00 77.06 107 ASP A CA 1
ATOM 867 C C . ASP A 1 107 ? -17.252 5.274 0.384 1.00 77.06 107 ASP A C 1
ATOM 869 O O . ASP A 1 107 ? -17.239 4.916 1.556 1.00 77.06 107 ASP A O 1
ATOM 873 N N . GLU A 1 108 ? -17.837 4.542 -0.570 1.00 79.12 108 GLU A N 1
ATOM 874 C CA . GLU A 1 108 ? -18.495 3.259 -0.313 1.00 79.12 108 GLU A CA 1
ATOM 875 C C . GLU A 1 108 ? -17.506 2.208 0.207 1.00 79.12 108 GLU A C 1
ATOM 877 O O . GLU A 1 108 ? -17.750 1.604 1.252 1.00 79.12 108 GLU A O 1
ATOM 882 N N . VAL A 1 109 ? -16.365 2.028 -0.467 1.00 83.38 109 VAL A N 1
ATOM 883 C CA . VAL A 1 109 ? -15.323 1.084 -0.030 1.00 83.38 109 VAL A CA 1
ATOM 884 C C . VAL A 1 109 ? -14.783 1.488 1.339 1.00 83.38 109 VAL A C 1
ATOM 886 O O . VAL A 1 109 ? -14.623 0.644 2.220 1.00 83.38 109 VAL A O 1
ATOM 889 N N . LEU A 1 110 ? -14.537 2.781 1.552 1.00 79.88 110 LEU A N 1
ATOM 890 C CA . LEU A 1 110 ? -14.038 3.288 2.829 1.00 79.88 110 LEU A CA 1
ATOM 891 C C . LEU A 1 110 ? -15.052 3.072 3.966 1.00 79.88 110 LEU A C 1
ATOM 893 O O . LEU A 1 110 ? -14.660 2.632 5.048 1.00 79.88 110 LEU A O 1
ATOM 897 N N . CYS A 1 111 ? -16.346 3.292 3.716 1.00 74.31 111 CYS A N 1
ATOM 898 C CA . CYS A 1 111 ? -17.423 2.992 4.663 1.00 74.31 111 CYS A CA 1
ATOM 899 C C . CYS A 1 111 ? -17.514 1.492 4.978 1.00 74.31 111 CYS A C 1
ATOM 901 O O . CYS A 1 111 ? -17.657 1.107 6.140 1.00 74.31 111 CYS A O 1
ATOM 903 N N . GLN A 1 112 ? -17.409 0.628 3.966 1.00 77.38 112 GLN A N 1
ATOM 904 C CA . GLN A 1 112 ? -17.433 -0.825 4.154 1.00 77.38 112 GLN A CA 1
ATOM 905 C C . GLN A 1 112 ? -16.240 -1.305 4.988 1.00 77.38 112 GLN A C 1
ATOM 907 O O . GLN A 1 112 ? -16.407 -2.103 5.905 1.00 77.38 112 GLN A O 1
ATOM 912 N N . LEU A 1 113 ? -15.039 -0.782 4.729 1.00 76.69 113 LEU A N 1
ATOM 913 C CA . LEU A 1 113 ? -13.853 -1.092 5.530 1.00 76.69 113 LEU A CA 1
ATOM 914 C C . LEU A 1 113 ? -13.987 -0.613 6.974 1.00 76.69 113 LEU A C 1
ATOM 916 O O . LEU A 1 113 ? -13.535 -1.301 7.887 1.00 76.69 113 LEU A O 1
ATOM 920 N N . ALA A 1 114 ? -14.604 0.551 7.175 1.00 68.19 114 ALA A N 1
ATOM 921 C CA . ALA A 1 114 ? -14.833 1.107 8.496 1.00 68.19 114 ALA A CA 1
ATOM 922 C C . ALA A 1 114 ? -15.815 0.256 9.319 1.00 68.19 114 ALA A C 1
ATOM 924 O O . ALA A 1 114 ? -15.590 -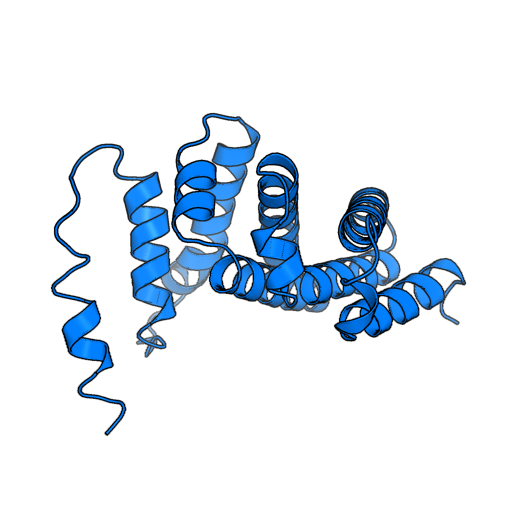0.021 10.494 1.00 68.19 114 ALA A O 1
ATOM 925 N N . THR A 1 115 ? -16.888 -0.205 8.686 1.00 67.44 115 THR A N 1
ATOM 926 C CA . THR A 1 115 ? -17.960 -0.966 9.344 1.00 67.44 115 THR A CA 1
ATOM 927 C C . THR A 1 115 ? -17.685 -2.467 9.433 1.00 67.44 115 THR A C 1
ATOM 929 O O . THR A 1 115 ? -18.429 -3.191 10.091 1.00 67.44 115 THR A O 1
ATOM 932 N N . MET A 1 116 ? -16.616 -2.960 8.801 1.00 69.19 116 MET A N 1
ATOM 933 C CA . MET A 1 116 ? -16.273 -4.378 8.814 1.00 69.19 116 MET A CA 1
ATOM 934 C C . MET A 1 116 ? -15.860 -4.840 10.215 1.00 69.19 116 MET A C 1
ATOM 936 O O . MET A 1 116 ? -14.780 -4.508 10.701 1.00 69.19 116 MET A O 1
ATOM 940 N N . GLU A 1 117 ? -16.655 -5.700 10.841 1.00 68.38 117 GLU A N 1
ATOM 941 C CA . GLU A 1 117 ? -16.303 -6.287 12.132 1.00 68.38 117 GLU A CA 1
ATOM 942 C C . GLU A 1 117 ? -15.246 -7.388 11.970 1.00 68.38 117 GLU A C 1
ATOM 944 O O . GLU A 1 117 ? -15.531 -8.530 11.614 1.00 68.38 117 GLU A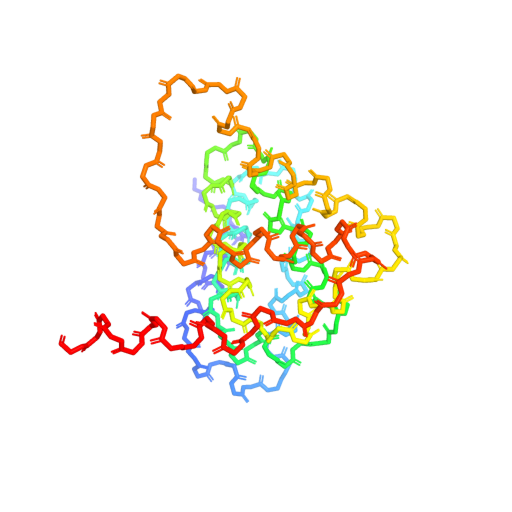 O 1
ATOM 949 N N . SER A 1 118 ? -13.983 -7.045 12.233 1.00 72.25 118 SER A N 1
ATOM 950 C CA . SER A 1 118 ? -12.898 -8.022 12.313 1.00 72.25 118 SER A CA 1
ATOM 951 C C . SER A 1 118 ? -11.806 -7.575 13.295 1.00 72.25 118 SER A C 1
ATOM 953 O O . SER A 1 118 ? -11.590 -6.369 13.472 1.00 72.25 118 SER A O 1
ATOM 955 N N . PRO A 1 119 ? -11.030 -8.509 13.885 1.00 73.06 119 PRO A N 1
ATOM 956 C CA . PRO A 1 119 ? -9.864 -8.159 14.705 1.00 73.06 119 PRO A CA 1
ATOM 957 C C . PRO A 1 119 ? -8.832 -7.306 13.952 1.00 73.06 119 PRO A C 1
ATOM 959 O O . PRO A 1 119 ? -8.070 -6.547 14.549 1.00 73.06 119 PRO A O 1
ATOM 962 N N . LYS A 1 120 ? -8.787 -7.436 12.622 1.00 71.06 120 LYS A N 1
ATOM 963 C CA . LYS A 1 120 ? -7.918 -6.640 11.756 1.00 71.06 120 LYS A CA 1
ATOM 964 C C . LYS A 1 120 ? -8.431 -5.206 11.624 1.00 71.06 120 LYS A C 1
ATOM 966 O O . LYS A 1 120 ? -7.631 -4.281 11.716 1.00 71.06 120 LYS A O 1
ATOM 971 N N . THR A 1 121 ? -9.743 -5.021 11.485 1.00 66.69 121 THR A N 1
ATOM 972 C CA . THR A 1 121 ? -10.375 -3.697 11.449 1.00 66.69 121 THR A CA 1
ATOM 973 C C . THR A 1 121 ? -10.144 -2.939 12.752 1.00 66.69 121 THR A C 1
ATOM 975 O O . THR A 1 121 ? -9.752 -1.783 12.707 1.00 66.69 121 THR A O 1
ATOM 978 N N . GLN A 1 122 ? -10.255 -3.587 13.915 1.00 68.19 122 GLN A N 1
ATOM 979 C CA . GLN A 1 122 ? -9.948 -2.937 15.200 1.00 68.19 122 GLN A CA 1
ATOM 980 C C . GLN A 1 122 ? -8.517 -2.377 15.239 1.00 68.19 122 GLN A C 1
ATOM 982 O O . GLN A 1 122 ? -8.316 -1.216 15.586 1.00 68.19 122 GLN A O 1
ATOM 987 N N . LYS A 1 123 ? -7.529 -3.151 14.770 1.00 72.31 123 LYS A N 1
ATOM 988 C CA . LYS A 1 123 ? -6.134 -2.687 14.656 1.00 72.31 123 LYS A CA 1
ATOM 989 C C . LYS A 1 123 ? -5.963 -1.539 13.660 1.00 72.31 123 LYS A C 1
ATOM 991 O O . LYS A 1 123 ? -5.126 -0.667 13.876 1.00 72.31 123 LYS A O 1
ATOM 996 N N . ILE A 1 124 ? -6.729 -1.538 12.567 1.00 70.44 124 ILE A N 1
ATOM 997 C CA . ILE A 1 124 ? -6.768 -0.424 11.607 1.00 70.44 124 ILE A CA 1
ATOM 998 C C . ILE A 1 124 ? -7.266 0.844 12.311 1.00 70.44 124 ILE A C 1
ATOM 1000 O O . ILE A 1 124 ? -6.618 1.883 12.216 1.00 70.44 124 ILE A O 1
ATOM 1004 N N . VAL A 1 125 ? -8.368 0.754 13.062 1.00 66.56 125 VAL A N 1
ATOM 1005 C CA . VAL A 1 125 ? -8.941 1.882 13.814 1.00 66.56 125 VAL A CA 1
ATOM 1006 C C . VAL A 1 125 ? -7.958 2.414 14.857 1.00 66.56 125 VAL A C 1
ATOM 1008 O O . VAL A 1 125 ? -7.708 3.617 14.904 1.00 66.56 125 VAL A O 1
ATOM 1011 N N . GLU A 1 126 ? -7.360 1.537 15.664 1.00 71.69 126 GLU A N 1
ATOM 1012 C CA . GLU A 1 126 ? -6.342 1.909 16.655 1.00 71.69 126 GLU A CA 1
ATOM 1013 C C . GLU A 1 126 ? -5.131 2.584 16.000 1.00 71.69 126 GLU A C 1
ATOM 1015 O O . GLU A 1 126 ? -4.670 3.627 16.465 1.00 71.69 126 GLU A O 1
ATOM 1020 N N . GLY A 1 127 ? -4.649 2.034 14.883 1.00 72.06 127 GLY A N 1
ATOM 1021 C CA . GLY A 1 127 ? -3.518 2.592 14.152 1.00 72.06 127 GLY A CA 1
ATOM 1022 C C . GLY A 1 127 ? -3.820 3.959 13.541 1.00 72.06 127 GLY A C 1
ATOM 1023 O O . GLY A 1 127 ? -2.983 4.856 13.618 1.00 72.06 127 GLY A O 1
ATOM 1024 N N . LEU A 1 128 ? -5.023 4.158 12.989 1.00 68.88 128 LEU A N 1
ATOM 1025 C CA . LEU A 1 128 ? -5.485 5.470 12.526 1.00 68.88 128 LEU A CA 1
ATOM 1026 C C . LEU A 1 128 ? -5.495 6.468 13.689 1.00 68.88 128 LEU A C 1
ATOM 1028 O O . LEU A 1 128 ? -4.916 7.548 13.574 1.00 68.88 128 LEU A O 1
ATOM 1032 N N . LYS A 1 129 ? -6.072 6.091 14.835 1.00 66.00 129 LYS A N 1
ATOM 1033 C CA . LYS A 1 129 ? -6.068 6.932 16.038 1.00 66.00 129 LYS A CA 1
ATOM 1034 C C . LYS A 1 129 ? -4.649 7.317 16.441 1.00 66.00 129 LYS A C 1
ATOM 1036 O O . LYS A 1 129 ? -4.391 8.496 16.641 1.00 66.00 129 LYS A O 1
ATOM 1041 N N . GLU A 1 130 ? -3.708 6.380 16.498 1.00 73.94 130 GLU A N 1
ATOM 1042 C CA . GLU A 1 130 ? -2.323 6.705 16.854 1.00 73.94 130 GLU A CA 1
ATOM 1043 C C . GLU A 1 130 ? -1.668 7.647 15.833 1.00 73.94 130 GLU A C 1
ATOM 1045 O O . GLU A 1 130 ? -1.089 8.663 16.219 1.00 73.94 130 GLU A O 1
ATOM 1050 N N . VAL A 1 131 ? -1.782 7.354 14.535 1.00 70.25 131 VAL A N 1
ATOM 1051 C CA . VAL A 1 131 ? -1.181 8.169 13.469 1.00 70.25 131 VAL A CA 1
ATOM 1052 C C . VAL A 1 131 ? -1.680 9.617 13.518 1.00 70.25 131 VAL A C 1
ATOM 1054 O O . VAL A 1 131 ? -0.878 10.545 13.387 1.00 70.25 131 VAL A O 1
ATOM 1057 N N . TYR A 1 132 ? -2.982 9.816 13.730 1.00 63.59 132 TYR A N 1
ATOM 1058 C CA . TYR A 1 132 ? -3.605 11.138 13.680 1.00 63.59 132 TYR A CA 1
ATOM 1059 C C . TYR A 1 132 ? -3.636 11.867 15.026 1.00 63.59 132 TYR A C 1
ATOM 1061 O O . TYR A 1 132 ? -3.591 13.093 15.023 1.00 63.59 132 TYR A O 1
ATOM 1069 N N . LEU A 1 133 ? -3.661 11.164 16.165 1.00 59.94 133 LEU A N 1
ATOM 1070 C CA . LEU A 1 133 ? -3.673 11.777 17.502 1.00 59.94 133 LEU A CA 1
ATOM 1071 C C . LEU A 1 133 ? -2.268 12.036 18.068 1.00 59.94 133 LEU A C 1
ATOM 1073 O O . LEU A 1 133 ? -2.104 12.932 18.897 1.00 59.94 133 LEU A O 1
ATOM 1077 N N . ARG A 1 134 ? -1.231 11.320 17.605 1.00 55.38 134 ARG A N 1
ATOM 1078 C CA . ARG A 1 134 ? 0.166 11.519 18.046 1.00 55.38 134 ARG A CA 1
ATOM 1079 C C . ARG A 1 134 ? 0.665 12.975 17.925 1.00 55.38 134 ARG A C 1
ATOM 1081 O O . ARG A 1 134 ? 1.389 13.402 18.828 1.00 55.38 134 ARG A O 1
ATOM 1088 N N . PRO A 1 135 ? 0.308 13.760 16.887 1.00 50.97 135 PRO A N 1
ATOM 1089 C CA . PRO A 1 135 ? 0.643 15.184 16.822 1.00 50.97 135 PRO A CA 1
ATOM 1090 C C . PRO A 1 135 ? -0.010 16.021 17.933 1.00 50.97 135 PRO A C 1
ATOM 1092 O O . PRO A 1 135 ? 0.644 16.908 18.469 1.00 50.97 135 PRO A O 1
ATOM 1095 N N . PHE A 1 136 ? -1.254 15.715 18.324 1.00 42.16 136 PHE A N 1
ATOM 1096 C CA . PHE A 1 136 ? -2.014 16.489 19.316 1.00 42.16 136 PHE A CA 1
ATOM 1097 C C . PHE A 1 136 ? -1.537 16.259 20.755 1.00 42.16 136 PHE A C 1
ATOM 1099 O O . PHE A 1 136 ? -1.580 17.179 21.567 1.00 42.16 136 PHE A O 1
ATOM 1106 N N . ALA A 1 137 ? -1.030 15.064 21.068 1.00 43.53 137 ALA A N 1
ATOM 1107 C CA . ALA A 1 137 ? -0.500 14.746 22.396 1.00 43.53 137 ALA A CA 1
ATOM 1108 C C . ALA A 1 137 ? 0.791 15.517 22.747 1.00 43.53 137 ALA A C 1
ATOM 1110 O O . ALA A 1 137 ? 1.144 15.612 23.918 1.00 43.53 137 ALA A O 1
ATOM 1111 N N . ASN A 1 138 ? 1.492 16.069 21.747 1.00 38.09 138 ASN A N 1
ATOM 1112 C CA . ASN A 1 138 ? 2.827 16.655 21.909 1.00 38.09 138 ASN A CA 1
ATOM 1113 C C . ASN A 1 138 ? 2.933 18.132 21.487 1.00 38.09 138 ASN A C 1
ATOM 1115 O O . ASN A 1 138 ? 4.042 18.666 21.446 1.00 38.09 138 ASN A O 1
ATOM 1119 N N . SER A 1 139 ? 1.829 18.815 21.163 1.00 34.19 139 SER A N 1
ATOM 1120 C CA . SER A 1 139 ? 1.882 20.173 20.603 1.00 34.19 139 SER A CA 1
ATOM 1121 C C . SER A 1 139 ? 1.132 21.221 21.432 1.00 34.19 139 SER A C 1
ATOM 1123 O O . SER A 1 139 ? -0.093 21.215 21.492 1.00 34.19 139 SER A O 1
ATOM 1125 N N . SER A 1 140 ? 1.861 22.227 21.924 1.00 30.80 140 SER A N 1
ATOM 1126 C CA . SER A 1 140 ? 1.359 23.583 22.215 1.00 30.80 140 SER A CA 1
ATOM 1127 C C . SER A 1 140 ? 1.251 24.453 20.943 1.00 30.80 140 SER A C 1
ATOM 1129 O O . SER A 1 140 ? 1.231 25.681 21.005 1.00 30.80 140 SER A O 1
ATOM 1131 N N . VAL A 1 141 ? 1.203 23.825 19.762 1.00 31.08 141 VAL A N 1
ATOM 1132 C CA . VAL A 1 141 ? 1.344 24.474 18.453 1.00 31.08 141 VAL A CA 1
ATOM 1133 C C . VAL A 1 141 ? 0.004 24.455 17.721 1.00 31.08 141 VAL A C 1
ATOM 1135 O O . VAL A 1 141 ? -0.563 23.395 17.472 1.00 31.08 141 VAL A O 1
ATOM 1138 N N . LYS A 1 142 ? -0.490 25.642 17.344 1.00 34.28 142 LYS A N 1
ATOM 1139 C CA . LYS A 1 142 ? -1.604 25.812 16.401 1.00 34.28 142 LYS A CA 1
ATOM 1140 C C . LYS A 1 142 ? -1.198 25.226 15.048 1.00 34.28 142 LYS A C 1
ATOM 1142 O O . LYS A 1 142 ? -0.427 25.841 14.316 1.00 34.28 142 LYS A O 1
ATOM 1147 N N . VAL A 1 143 ? -1.711 24.044 14.724 1.00 32.03 143 VAL A N 1
ATOM 1148 C CA . VAL A 1 143 ? -1.548 23.442 13.400 1.00 32.03 143 VAL A CA 1
ATOM 1149 C C . VAL A 1 143 ? -2.642 23.988 12.488 1.00 32.03 143 VAL A C 1
ATOM 1151 O O . VAL A 1 143 ? -3.818 23.669 12.644 1.00 32.03 143 VAL A O 1
ATOM 1154 N N . THR A 1 144 ? -2.247 24.821 11.529 1.00 29.66 144 THR A N 1
ATOM 1155 C CA . THR A 1 144 ? -3.070 25.194 10.375 1.00 29.66 144 THR A CA 1
ATOM 1156 C C . THR A 1 144 ? -3.198 23.956 9.485 1.00 29.66 144 THR A C 1
ATOM 1158 O O . THR A 1 144 ? 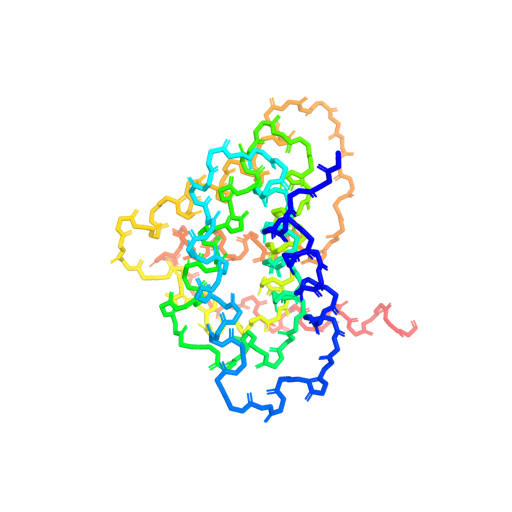-2.310 23.656 8.688 1.00 29.66 144 THR A O 1
ATOM 1161 N N . PHE A 1 145 ? -4.252 23.168 9.691 1.00 35.69 145 PHE A N 1
ATOM 1162 C CA . PHE A 1 145 ? -4.524 21.968 8.902 1.00 35.69 145 PHE A CA 1
ATOM 1163 C C . PHE A 1 145 ? -4.977 22.346 7.485 1.00 35.69 145 PHE A C 1
ATOM 1165 O O . PHE A 1 145 ? -5.761 23.271 7.287 1.00 35.69 145 PHE A O 1
ATOM 1172 N N . LEU A 1 146 ? -4.498 21.600 6.486 1.00 31.89 146 LEU A N 1
ATOM 1173 C CA . LEU A 1 146 ? -5.063 21.578 5.137 1.00 31.89 146 LEU A CA 1
ATOM 1174 C C . LEU A 1 146 ? -6.532 21.134 5.249 1.00 31.89 146 LEU A C 1
ATOM 1176 O O . LEU A 1 146 ? -6.818 19.949 5.433 1.00 31.89 146 LEU A O 1
ATOM 1180 N N . ASN A 1 147 ? -7.442 22.108 5.183 1.00 34.16 147 ASN A N 1
ATOM 1181 C CA . ASN A 1 147 ? -8.856 22.040 5.580 1.00 34.16 147 ASN A CA 1
ATOM 1182 C C . ASN A 1 147 ? -9.719 20.946 4.899 1.00 34.16 147 ASN A C 1
ATOM 1184 O O . ASN A 1 147 ? -10.867 20.770 5.289 1.00 34.16 147 ASN A O 1
ATOM 1188 N N . GLY A 1 148 ? -9.201 20.186 3.925 1.00 34.34 148 GLY A N 1
ATOM 1189 C CA . GLY A 1 148 ? -9.934 19.099 3.251 1.00 34.34 148 GLY A CA 1
ATOM 1190 C C . GLY A 1 148 ? -9.705 17.698 3.838 1.00 34.34 148 GLY A C 1
ATOM 1191 O O . GLY A 1 148 ? -10.649 16.938 4.026 1.00 34.34 148 GLY A O 1
ATOM 1192 N N . ILE A 1 149 ? -8.460 17.356 4.186 1.00 38.84 149 ILE A N 1
ATOM 1193 C CA . ILE A 1 149 ? -8.086 16.000 4.645 1.00 38.84 149 ILE A CA 1
ATOM 1194 C C . ILE A 1 149 ? -8.503 15.787 6.110 1.00 38.84 149 ILE A C 1
ATOM 1196 O O . ILE A 1 149 ? -8.919 14.697 6.493 1.00 38.84 149 ILE A O 1
ATOM 1200 N N . SER A 1 150 ? -8.465 16.853 6.917 1.00 41.91 150 SER A N 1
ATOM 1201 C CA . SER A 1 150 ? -8.859 16.825 8.331 1.00 41.91 150 SER A CA 1
ATOM 1202 C C . SER A 1 150 ? -10.350 16.549 8.545 1.00 41.91 150 SER A C 1
ATOM 1204 O O . SER A 1 150 ? -10.698 15.924 9.540 1.00 41.91 150 SER A O 1
ATOM 1206 N N . CYS A 1 151 ? -11.235 17.009 7.658 1.00 39.38 151 CYS A N 1
ATOM 1207 C CA . CYS A 1 151 ? -12.678 16.826 7.835 1.00 39.38 151 CYS A CA 1
ATOM 1208 C C . CYS A 1 151 ? -13.130 15.425 7.413 1.00 39.38 151 CYS A C 1
ATOM 1210 O O . CYS A 1 151 ? -13.858 14.791 8.162 1.00 39.38 151 CYS A O 1
ATOM 1212 N N . PHE A 1 152 ? -12.630 14.899 6.290 1.00 45.78 152 PHE A N 1
ATOM 1213 C CA . PHE A 1 152 ? -12.981 13.562 5.796 1.00 45.78 152 PHE A CA 1
ATOM 1214 C C . PHE A 1 152 ? -12.475 12.430 6.703 1.00 45.78 152 PHE A C 1
ATOM 1216 O O . PHE A 1 152 ? -13.179 11.458 6.945 1.00 45.78 152 PHE A O 1
ATOM 1223 N N . LEU A 1 153 ? -11.285 12.576 7.291 1.00 49.50 153 LEU A N 1
ATOM 1224 C CA . LEU A 1 153 ? -10.756 11.612 8.261 1.00 49.50 153 LEU A CA 1
ATOM 1225 C C . LEU A 1 153 ? -11.426 11.709 9.631 1.00 49.50 153 LEU A C 1
ATOM 1227 O O . LEU A 1 153 ? -11.575 10.686 10.284 1.00 49.50 153 LEU A O 1
ATOM 1231 N N . MET A 1 154 ? -11.887 12.894 10.038 1.00 46.56 154 MET A N 1
ATOM 1232 C CA . MET A 1 154 ? -12.804 13.036 11.174 1.00 46.56 154 MET A CA 1
ATOM 1233 C C . MET A 1 154 ? -14.188 12.466 10.853 1.00 46.56 154 MET A C 1
ATOM 1235 O O . MET A 1 154 ? -14.866 12.029 11.769 1.00 46.56 154 MET A O 1
ATOM 1239 N N . SER A 1 155 ? -14.596 12.405 9.582 1.00 44.78 155 SER A N 1
ATOM 1240 C CA . SER A 1 155 ? -15.782 11.663 9.147 1.00 44.78 155 SER A CA 1
ATOM 1241 C C . SER A 1 155 ? -15.534 10.159 9.081 1.00 44.78 155 SER A C 1
ATOM 1243 O O . SER A 1 155 ? -16.450 9.427 9.391 1.00 44.78 155 SER A O 1
ATOM 1245 N N . ILE A 1 156 ? -14.333 9.666 8.756 1.00 49.59 156 ILE A N 1
ATOM 1246 C CA . ILE A 1 156 ? -14.002 8.230 8.833 1.00 49.59 156 ILE A CA 1
ATOM 1247 C C . ILE A 1 156 ? -13.855 7.794 10.291 1.00 49.59 156 ILE A C 1
ATOM 1249 O O . ILE A 1 156 ? -14.483 6.825 10.683 1.00 49.59 156 ILE A O 1
ATOM 1253 N N . ILE A 1 157 ? -13.096 8.519 11.118 1.00 49.62 157 ILE A N 1
ATOM 1254 C CA . ILE A 1 157 ? -13.018 8.298 12.573 1.00 49.62 157 ILE A CA 1
ATOM 1255 C C . ILE A 1 157 ? -14.402 8.496 13.195 1.00 49.62 157 ILE A C 1
ATOM 1257 O O . ILE A 1 157 ? -14.824 7.684 14.002 1.00 49.62 157 IL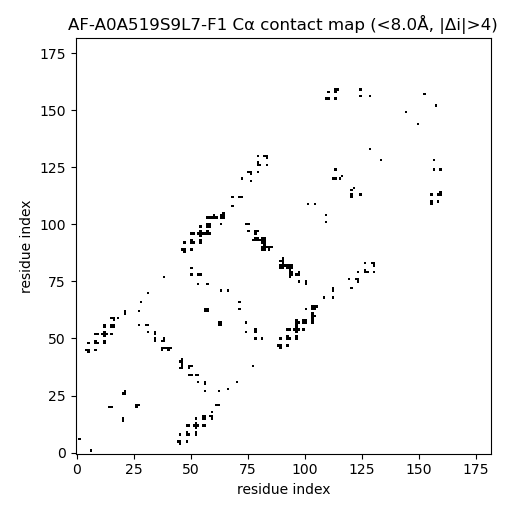E A O 1
ATOM 1261 N N . GLY A 1 158 ? -15.142 9.511 12.756 1.00 41.78 158 GLY A N 1
ATOM 1262 C CA . GLY A 1 158 ? -16.511 9.783 13.166 1.00 41.78 158 GLY A CA 1
ATOM 1263 C C . GLY A 1 158 ? -17.502 8.720 12.712 1.00 41.78 158 GLY A C 1
ATOM 1264 O O . GLY A 1 158 ? -18.369 8.410 13.494 1.00 41.78 158 GLY A O 1
ATOM 1265 N N . MET A 1 159 ? -17.376 8.108 11.530 1.00 42.53 159 MET A N 1
ATOM 1266 C CA . MET A 1 159 ? -18.195 6.976 11.057 1.00 42.53 159 MET A CA 1
ATOM 1267 C C . MET A 1 159 ? -17.789 5.662 11.739 1.00 42.53 159 MET A C 1
ATOM 1269 O O . MET A 1 159 ? -18.637 4.821 12.011 1.00 42.53 159 MET A O 1
ATOM 1273 N N . LEU A 1 160 ? -16.503 5.508 12.066 1.00 40.25 160 LEU A N 1
ATOM 1274 C CA . LEU A 1 160 ? -15.958 4.418 12.880 1.00 40.25 160 LEU A CA 1
ATOM 1275 C C . LEU A 1 160 ? -16.393 4.514 14.351 1.00 40.25 160 LEU A C 1
ATOM 1277 O O . LEU A 1 160 ? -16.520 3.494 15.021 1.00 40.25 160 LEU A O 1
ATOM 1281 N N . GLU A 1 161 ? -16.608 5.729 14.859 1.00 36.53 161 GLU A N 1
ATOM 1282 C CA . GLU A 1 161 ? -17.128 6.004 16.204 1.00 36.53 161 GLU A CA 1
ATOM 1283 C C . GLU A 1 161 ? -18.666 6.133 16.220 1.00 36.53 161 GLU A C 1
ATOM 1285 O O . GLU A 1 161 ? -19.296 5.825 17.231 1.00 36.53 161 GLU A O 1
ATOM 1290 N N . CYS A 1 162 ? -19.293 6.503 15.098 1.00 33.66 162 CYS A N 1
ATOM 1291 C CA . CYS A 1 162 ? -20.738 6.645 14.905 1.00 33.66 162 CYS A CA 1
ATOM 1292 C C . CYS A 1 162 ? -21.315 5.468 14.115 1.00 33.66 162 CYS A C 1
ATOM 1294 O O . CYS A 1 162 ? -21.790 5.603 12.990 1.00 33.66 162 CYS A O 1
ATOM 1296 N N . VAL A 1 163 ? -21.453 4.351 14.823 1.00 36.09 163 VAL A N 1
ATOM 1297 C CA . VAL A 1 163 ? -22.636 3.482 14.692 1.00 36.09 163 VAL A CA 1
ATOM 1298 C C . VAL A 1 163 ? -23.909 4.192 15.225 1.00 36.09 163 VAL A C 1
ATOM 1300 O O . VAL A 1 163 ? -25.007 3.653 15.152 1.00 36.09 163 VAL A O 1
ATOM 1303 N N . CYS A 1 164 ? -23.824 5.453 15.670 1.00 28.80 164 CYS A N 1
ATOM 1304 C CA . CYS A 1 164 ? -24.968 6.295 16.013 1.00 28.80 164 CYS A CA 1
ATOM 1305 C C . CYS A 1 164 ? -24.830 7.696 15.387 1.00 28.80 164 CYS A C 1
ATOM 1307 O O . CYS A 1 164 ? -23.914 8.422 15.745 1.00 28.80 164 CYS A O 1
ATOM 1309 N N . VAL A 1 165 ? -25.815 8.102 14.573 1.00 27.45 165 VAL A N 1
ATOM 1310 C CA . VAL A 1 165 ? -26.116 9.481 14.101 1.00 27.45 165 VAL A CA 1
ATOM 1311 C C . VAL A 1 165 ? -25.653 9.862 12.670 1.00 27.45 165 VAL A C 1
ATOM 1313 O O . VAL A 1 165 ? -24.715 10.615 12.443 1.00 27.45 165 VAL A O 1
ATOM 1316 N N . THR A 1 166 ? -26.397 9.315 11.701 1.00 32.00 166 THR A N 1
ATOM 1317 C CA . THR A 1 166 ? -26.994 9.933 10.484 1.00 32.00 166 THR A CA 1
ATOM 1318 C C . THR A 1 166 ? -26.353 11.157 9.788 1.00 32.00 166 THR A C 1
ATOM 1320 O O . THR A 1 166 ? -26.447 12.287 10.252 1.00 32.00 166 THR A O 1
ATOM 1323 N N . PHE A 1 167 ? -25.849 10.931 8.564 1.00 32.19 167 PHE A N 1
ATOM 1324 C CA . PHE A 1 167 ? -26.413 11.373 7.262 1.00 32.19 167 PHE A CA 1
ATOM 1325 C C . PHE A 1 167 ? -27.121 12.751 7.130 1.00 32.19 167 PHE A C 1
ATOM 1327 O O . PHE A 1 167 ? -28.186 12.828 6.533 1.00 32.19 167 PHE A O 1
ATOM 1334 N N . GLU A 1 168 ? -26.532 13.867 7.569 1.00 31.75 168 GLU A N 1
ATOM 1335 C CA . GLU A 1 168 ? -26.986 15.211 7.111 1.00 31.75 168 GLU A CA 1
ATOM 1336 C C . GLU A 1 168 ? -25.863 16.162 6.659 1.00 31.75 168 GLU A C 1
ATOM 1338 O O . GLU A 1 168 ? -26.119 17.222 6.089 1.00 31.75 168 GLU A O 1
ATOM 1343 N N . TYR A 1 169 ? -24.594 15.778 6.807 1.00 35.84 169 TYR A N 1
ATOM 1344 C CA . TYR A 1 169 ? -23.478 16.687 6.519 1.00 35.84 169 TYR A CA 1
ATOM 1345 C C . TYR A 1 169 ? -23.026 16.733 5.051 1.00 35.84 169 TYR A C 1
ATOM 1347 O O . TYR A 1 169 ? -22.227 17.601 4.711 1.00 35.84 169 TYR A O 1
ATOM 1355 N N . SER A 1 170 ? -23.525 15.868 4.157 1.00 36.81 170 SER A N 1
ATOM 1356 C CA . SER A 1 170 ? -23.004 15.788 2.778 1.00 36.81 170 SER A CA 1
ATOM 1357 C C . SER A 1 170 ? -23.434 16.953 1.874 1.00 36.81 170 SER A C 1
ATOM 1359 O O . SER A 1 170 ? -22.663 17.372 1.011 1.00 36.81 170 SER A O 1
ATOM 1361 N N . GLN A 1 171 ? -24.618 17.538 2.091 1.00 32.16 171 GLN A N 1
ATOM 1362 C CA . GLN A 1 171 ? -25.168 18.563 1.189 1.00 32.16 171 GLN A CA 1
ATOM 1363 C C . GLN A 1 171 ? -24.693 19.989 1.505 1.00 32.16 171 GLN A C 1
ATOM 1365 O O . GLN A 1 171 ? -24.505 20.791 0.594 1.00 32.16 171 GLN A O 1
ATOM 1370 N N . ILE A 1 172 ? -24.398 20.299 2.770 1.00 35.09 172 ILE A N 1
ATOM 1371 C CA . ILE A 1 172 ? -23.800 21.593 3.155 1.00 35.09 172 ILE A CA 1
ATOM 1372 C C . ILE A 1 172 ? -22.320 21.662 2.719 1.00 35.09 172 ILE A C 1
ATOM 1374 O O . ILE A 1 172 ? -21.767 22.745 2.519 1.00 35.09 172 ILE A O 1
ATOM 1378 N N . PHE A 1 173 ? -21.673 20.507 2.530 1.00 36.09 173 PHE A N 1
ATOM 1379 C CA . PHE A 1 173 ? -20.231 20.401 2.306 1.00 36.09 173 PHE A CA 1
ATOM 1380 C C . PHE A 1 173 ? -19.809 20.585 0.839 1.00 36.09 173 PHE A C 1
ATOM 1382 O O . PHE A 1 173 ? -18.760 21.173 0.582 1.00 36.09 173 PHE A O 1
ATOM 1389 N N . GLN A 1 174 ? -20.639 20.178 -0.131 1.00 32.56 174 GLN A N 1
ATOM 1390 C CA . GLN A 1 174 ? -20.356 20.415 -1.557 1.00 32.56 174 GLN A CA 1
ATOM 1391 C C . GLN A 1 174 ? -20.431 21.903 -1.944 1.00 32.56 174 GLN A C 1
ATOM 1393 O O . GLN A 1 174 ? -19.672 22.347 -2.804 1.00 32.56 174 GLN A O 1
ATOM 1398 N N . ALA A 1 175 ? -21.268 22.698 -1.268 1.00 30.55 175 ALA A N 1
ATOM 1399 C CA . ALA A 1 175 ? -21.443 24.119 -1.577 1.00 30.55 175 ALA A CA 1
ATOM 1400 C C . ALA A 1 175 ? -20.195 24.974 -1.273 1.00 30.55 175 ALA A C 1
ATOM 1402 O O . ALA A 1 175 ? -19.917 25.931 -1.985 1.00 30.55 175 ALA A O 1
ATOM 1403 N N . ARG A 1 176 ? -19.387 24.615 -0.264 1.00 32.34 176 ARG A N 1
ATOM 1404 C CA . ARG A 1 176 ? -18.207 25.414 0.135 1.00 32.34 176 ARG A CA 1
ATOM 1405 C C . ARG A 1 176 ? -16.954 25.182 -0.710 1.00 32.34 176 ARG A C 1
ATOM 1407 O O . ARG A 1 176 ? -16.032 25.988 -0.636 1.00 32.34 176 ARG A O 1
ATOM 1414 N N . ILE A 1 177 ? -16.906 24.103 -1.491 1.00 33.44 177 ILE A N 1
ATOM 1415 C CA . ILE A 1 177 ? -15.781 23.813 -2.394 1.00 33.44 177 ILE A CA 1
ATOM 1416 C C . ILE A 1 177 ? -15.901 24.632 -3.689 1.00 33.44 177 ILE A C 1
ATOM 1418 O O . ILE A 1 177 ? -14.884 25.038 -4.247 1.00 33.44 177 ILE A O 1
ATOM 1422 N N . TYR A 1 178 ? -17.124 24.930 -4.140 1.00 28.66 178 TYR A N 1
ATOM 1423 C CA . TYR A 1 178 ? -17.348 25.669 -5.386 1.00 28.66 178 TYR A CA 1
ATOM 1424 C C . TYR A 1 178 ? -17.001 27.165 -5.277 1.00 28.66 178 TYR A C 1
ATOM 1426 O O . TYR A 1 178 ? -16.502 27.742 -6.238 1.00 28.66 178 TYR A O 1
ATOM 1434 N N . ASP A 1 179 ? -17.155 27.766 -4.094 1.00 29.98 179 ASP A N 1
ATOM 1435 C CA . ASP A 1 179 ? -16.872 29.193 -3.860 1.00 29.98 179 ASP A CA 1
ATOM 1436 C C . ASP A 1 179 ? -15.373 29.535 -3.728 1.00 29.98 179 ASP A C 1
ATOM 1438 O O . ASP A 1 179 ? -15.022 30.702 -3.579 1.00 29.98 179 ASP A O 1
ATOM 1442 N N . GLN A 1 180 ? -14.470 28.546 -3.758 1.00 31.36 180 GLN A N 1
ATOM 1443 C CA . GLN A 1 180 ? -13.021 28.771 -3.596 1.00 31.36 180 GLN A CA 1
ATOM 1444 C C . GLN A 1 180 ? -12.181 28.391 -4.825 1.00 31.36 180 GLN A C 1
ATOM 1446 O O . GLN A 1 180 ? -10.952 28.418 -4.753 1.00 31.36 180 GLN A O 1
ATOM 1451 N N . ILE A 1 181 ? -12.825 28.023 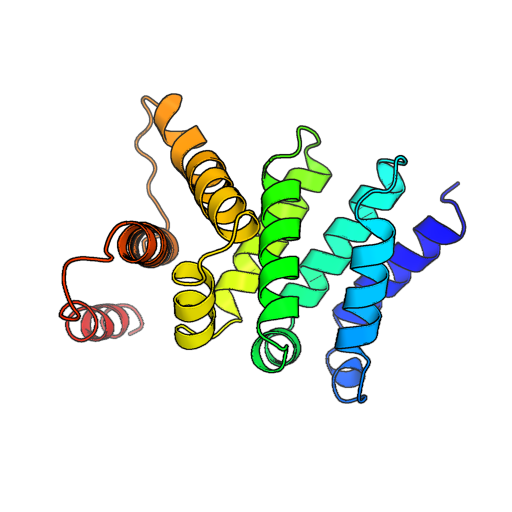-5.939 1.00 32.44 181 ILE A N 1
ATOM 1452 C CA . ILE A 1 181 ? -12.154 27.631 -7.195 1.00 32.44 181 ILE A CA 1
ATOM 1453 C C . ILE A 1 181 ? -12.437 28.632 -8.343 1.00 32.44 181 ILE A C 1
ATOM 1455 O O . ILE A 1 181 ? -11.925 28.457 -9.448 1.00 32.44 181 ILE A O 1
ATOM 1459 N N . LEU A 1 182 ? -13.162 29.729 -8.085 1.00 30.73 182 LEU A N 1
ATOM 1460 C CA . LEU A 1 182 ? -13.258 30.889 -8.987 1.00 30.73 182 LEU A CA 1
ATOM 1461 C C . LEU A 1 182 ? -12.491 32.093 -8.435 1.00 30.73 182 LEU A C 1
ATOM 1463 O O . LEU A 1 182 ? -12.685 32.415 -7.243 1.00 30.73 182 LEU A O 1
#

Sequence (182 aa):
MPTFKQSLLRLLGKICTFKQFYDHKGFSETIFEIVTLNYNEKNTNTLIKNSWVLANLCANREACENFKLEINQELLFMSLAYCLSNKEKLTSNGFRALGYFITNNSDEVLCQLATMESPKTQKIVEGLKEVYLRPFANSSVKVTFLNGISCFLMSIIGMLECVCVTFEYSQIFQARIYDQIL

Secondary structure (DSSP, 8-state):
---HHHHHHHHHHHHTT-GGGTTSTTHHHHHHHHHHHTTT-S-HHHHHHHHHHHHHHHT-HHHHHHS-HHHHHHHHHHHHHHHT-SSHHHHHHHHHHHHHHHHHS-HHHHHHHHH--SHHHHHHHHHHHHHHHTTGGG--S-----TTHHHHHHHHHHHHH-SSS-S-SHHHHHHHHHTT--

Mean predicted aligned error: 10.98 Å

Radius of gyration: 17.55 Å; Cα contacts (8 Å, |Δi|>4): 173; chains: 1; bounding box: 53×43×42 Å

Foldseek 3Di:
DDDPLLVVLQVLLVVLQDVVQVVDPCSLVVLLVVLVVQLPPPDPSNNLSSLSSLLSSLLDLVSLAPDDLVSLLVSLLSLLVQCVDPDPSSVVSSVSNNVSSVVRYDPVSLLCLLPDDDPSSVSSLVSLCCSVCVVVVPDPDDDPDPVPVVVVSCVSNVSSVPPDDDDDPPPVVVVVVVVPPD